Protein AF-A0A812HVQ2-F1 (afdb_monomer_lite)

Structure (mmCIF, N/CA/C/O backbone):
data_AF-A0A812HVQ2-F1
#
_entry.id   AF-A0A812HVQ2-F1
#
loop_
_atom_site.group_PDB
_atom_site.id
_atom_site.type_symbol
_atom_site.label_atom_id
_atom_site.label_alt_id
_atom_site.label_comp_id
_atom_site.label_asym_id
_atom_site.label_entity_id
_atom_site.label_seq_id
_atom_site.pdbx_PDB_ins_code
_atom_site.Cartn_x
_atom_site.Cartn_y
_atom_site.Cartn_z
_atom_site.occupancy
_atom_site.B_iso_or_equiv
_atom_site.auth_seq_id
_atom_site.auth_comp_id
_atom_site.auth_asym_id
_atom_site.auth_atom_id
_atom_site.pdbx_PDB_model_num
ATOM 1 N N . MET A 1 1 ? -40.449 22.095 3.307 1.00 38.34 1 MET A N 1
ATOM 2 C CA . MET A 1 1 ? -39.062 22.509 3.014 1.00 38.34 1 MET A CA 1
ATOM 3 C C . MET A 1 1 ? -38.170 21.322 3.312 1.00 38.34 1 MET A C 1
ATOM 5 O O . MET A 1 1 ? -38.048 20.942 4.469 1.00 38.34 1 MET A O 1
ATOM 9 N N . GLY A 1 2 ? -37.710 20.644 2.259 1.00 29.16 2 GLY A N 1
ATOM 10 C CA . GLY A 1 2 ? -36.864 19.459 2.369 1.00 29.16 2 GLY A CA 1
ATOM 11 C C . GLY A 1 2 ? -35.470 19.855 2.834 1.00 29.16 2 GLY A C 1
ATOM 12 O O . GLY A 1 2 ? -34.891 20.796 2.300 1.00 29.16 2 GLY A O 1
ATOM 13 N N . MET A 1 3 ? -34.966 19.162 3.849 1.00 30.12 3 MET A N 1
ATOM 14 C CA . MET A 1 3 ? -33.585 19.307 4.287 1.00 30.12 3 MET A CA 1
ATOM 15 C C . MET A 1 3 ? -32.702 18.563 3.288 1.00 30.12 3 MET A C 1
ATOM 17 O O . MET A 1 3 ? -32.779 17.339 3.176 1.00 30.12 3 MET A O 1
ATOM 21 N N . SER A 1 4 ? -31.922 19.325 2.526 1.00 26.50 4 SER A N 1
ATOM 22 C CA . SER A 1 4 ? -30.846 18.824 1.683 1.00 26.50 4 SER A CA 1
ATOM 23 C C . SER A 1 4 ? -29.823 18.127 2.574 1.00 26.50 4 SER A C 1
ATOM 25 O O . SER A 1 4 ? -29.139 18.752 3.381 1.00 26.50 4 SER A O 1
ATOM 27 N N . PHE A 1 5 ? -29.756 16.806 2.450 1.00 30.20 5 PHE A N 1
ATOM 28 C CA . PHE A 1 5 ? -28.576 16.056 2.836 1.00 30.20 5 PHE A CA 1
ATOM 29 C C . PHE A 1 5 ? -27.493 16.406 1.819 1.00 30.20 5 PHE A C 1
ATOM 31 O O . PHE A 1 5 ? -27.554 15.931 0.686 1.00 30.20 5 PHE A O 1
ATOM 38 N N . ASP A 1 6 ? -26.518 17.220 2.216 1.00 32.28 6 ASP A N 1
ATOM 39 C CA . ASP A 1 6 ? -25.238 17.266 1.517 1.00 32.28 6 ASP A CA 1
ATOM 40 C C . ASP A 1 6 ? -24.573 15.898 1.701 1.00 32.28 6 ASP A C 1
ATOM 42 O O . ASP A 1 6 ? -23.867 15.620 2.673 1.00 32.28 6 ASP A O 1
ATOM 46 N N . GLN A 1 7 ? -24.872 14.997 0.768 1.00 36.03 7 GLN A N 1
ATOM 47 C CA . GLN A 1 7 ? -24.022 13.865 0.450 1.00 36.03 7 GLN A CA 1
ATOM 48 C C . GLN A 1 7 ? -22.737 14.444 -0.148 1.00 36.03 7 GLN A C 1
ATOM 50 O O . GLN A 1 7 ? -22.608 14.559 -1.364 1.00 36.03 7 GLN A O 1
ATOM 55 N N . GLN A 1 8 ? -21.773 14.824 0.695 1.00 33.75 8 GLN A N 1
ATOM 56 C CA . GLN A 1 8 ? -20.387 14.832 0.239 1.00 33.75 8 GLN A CA 1
ATOM 57 C C . GLN A 1 8 ? -20.031 13.365 0.006 1.00 33.75 8 GLN A C 1
ATOM 59 O O . GLN A 1 8 ? -19.809 12.606 0.952 1.00 33.75 8 GLN A O 1
ATOM 64 N N . GLY A 1 9 ? -20.140 12.965 -1.259 1.00 29.39 9 GLY A N 1
ATOM 65 C CA . GLY A 1 9 ? -19.902 11.612 -1.711 1.00 29.39 9 GLY A CA 1
ATOM 66 C C . GLY A 1 9 ? -18.541 11.115 -1.254 1.00 29.39 9 GLY A C 1
ATOM 67 O O . GLY A 1 9 ? -17.558 11.856 -1.214 1.00 29.39 9 GLY A O 1
ATOM 68 N N . ASP A 1 10 ? -18.500 9.828 -0.935 1.00 34.12 10 ASP A N 1
ATOM 69 C CA . ASP A 1 10 ? -17.302 9.037 -1.135 1.00 34.12 10 ASP A CA 1
ATOM 70 C C . ASP A 1 10 ? -16.882 9.245 -2.603 1.00 34.12 10 ASP A C 1
ATOM 72 O O . ASP A 1 10 ? -17.424 8.605 -3.503 1.00 34.12 10 ASP A O 1
ATOM 76 N N . GLU A 1 11 ? -15.987 10.201 -2.874 1.00 40.91 11 GLU A N 1
ATOM 77 C CA . GLU A 1 11 ? -15.320 10.295 -4.170 1.00 40.91 11 GLU A CA 1
ATOM 78 C C . GLU A 1 11 ? -14.478 9.033 -4.310 1.00 40.91 11 GLU A C 1
ATOM 80 O O . GLU A 1 11 ? -13.345 8.938 -3.824 1.00 40.91 11 GLU A O 1
ATOM 85 N N . GLU A 1 12 ? -15.092 8.035 -4.932 1.00 47.56 12 GLU A N 1
ATOM 86 C CA . GLU A 1 12 ? -14.480 6.839 -5.469 1.00 47.56 12 GLU A CA 1
ATOM 87 C C . GLU A 1 12 ? -13.382 7.303 -6.433 1.00 47.56 12 GLU A C 1
ATOM 89 O O . GLU A 1 12 ? -13.624 7.515 -7.617 1.00 47.56 12 GLU A O 1
ATOM 94 N N . HIS A 1 13 ? -12.189 7.588 -5.896 1.00 59.28 13 HIS A N 1
ATOM 95 C CA . HIS A 1 13 ? -11.062 8.096 -6.671 1.00 59.28 13 HIS A CA 1
ATOM 96 C C . HIS A 1 13 ? -10.776 7.078 -7.776 1.00 59.28 13 HIS A C 1
ATOM 98 O O . HIS A 1 13 ? -10.274 5.978 -7.514 1.00 59.28 13 HIS A O 1
ATOM 104 N N . GLN A 1 14 ? -11.158 7.422 -9.003 1.00 78.69 14 GLN A N 1
ATOM 105 C CA . GLN A 1 14 ? -10.821 6.653 -10.189 1.00 78.69 14 GLN A CA 1
ATOM 106 C C . GLN A 1 14 ? -9.329 6.837 -10.467 1.00 78.69 14 GLN A C 1
ATOM 108 O O . GLN A 1 14 ? -8.763 7.902 -10.228 1.00 78.69 14 GLN A O 1
ATOM 113 N N . LEU A 1 15 ? -8.684 5.763 -10.915 1.00 90.31 15 LEU A N 1
ATOM 114 C CA . LEU A 1 15 ? -7.296 5.810 -11.354 1.00 90.31 15 LEU A CA 1
ATOM 115 C C . LEU A 1 15 ? -7.209 6.665 -12.629 1.00 90.31 15 LEU A C 1
ATOM 117 O O . LEU A 1 15 ? -7.992 6.437 -13.550 1.00 90.31 15 LEU A O 1
ATOM 121 N N . ASP A 1 16 ? -6.262 7.604 -12.684 1.00 93.38 16 ASP A N 1
ATOM 122 C CA . ASP A 1 16 ? -5.973 8.393 -13.891 1.00 93.38 16 ASP A CA 1
ATOM 123 C C . ASP A 1 16 ? -5.713 7.473 -15.105 1.00 93.38 16 ASP A C 1
ATOM 125 O O . ASP A 1 16 ? -5.040 6.446 -14.982 1.00 93.38 16 ASP A O 1
ATOM 129 N N . GLU A 1 17 ? -6.234 7.835 -16.283 1.00 92.06 17 GLU A N 1
ATOM 130 C CA . GLU A 1 17 ? -6.104 7.053 -17.523 1.00 92.06 17 GLU A CA 1
ATOM 131 C C . GLU A 1 17 ? -4.648 6.792 -17.933 1.00 92.06 17 GLU A C 1
ATOM 133 O O . GLU A 1 17 ? -4.352 5.773 -18.566 1.00 92.06 17 GLU A O 1
ATOM 138 N N . ALA A 1 18 ? -3.732 7.695 -17.572 1.00 96.00 18 ALA A N 1
ATOM 139 C CA . ALA A 1 18 ? -2.308 7.572 -17.860 1.00 96.00 18 ALA A CA 1
ATOM 140 C C . ALA A 1 18 ? -1.514 6.896 -16.729 1.00 96.00 18 ALA A C 1
ATOM 142 O O . ALA A 1 18 ? -0.321 6.626 -16.897 1.00 96.00 18 ALA A O 1
ATOM 143 N N . ALA A 1 19 ? -2.131 6.617 -15.575 1.00 97.25 19 ALA A N 1
ATOM 144 C CA . ALA A 1 19 ? -1.414 6.049 -14.442 1.00 97.25 19 ALA A CA 1
ATOM 145 C C . ALA A 1 19 ? -0.988 4.601 -14.710 1.00 97.25 19 ALA A C 1
ATOM 147 O O . ALA A 1 19 ? -1.770 3.743 -15.116 1.00 97.25 19 ALA A O 1
ATOM 148 N N . THR A 1 20 ? 0.276 4.315 -14.413 1.00 98.38 20 THR A N 1
ATOM 149 C CA . THR A 1 20 ? 0.878 2.983 -14.493 1.00 98.38 20 THR A CA 1
ATOM 150 C C . THR A 1 20 ? 1.185 2.402 -13.117 1.00 98.38 20 THR A C 1
ATOM 152 O O . THR A 1 20 ? 1.393 1.199 -13.006 1.00 98.38 20 THR A O 1
ATOM 155 N N . ALA A 1 21 ? 1.225 3.216 -12.061 1.00 98.38 21 ALA A N 1
ATOM 156 C CA . ALA A 1 21 ? 1.571 2.796 -10.710 1.00 98.38 21 ALA A CA 1
ATOM 157 C C . ALA A 1 21 ? 0.396 2.898 -9.735 1.00 98.38 21 ALA A C 1
ATOM 159 O O . ALA A 1 21 ? -0.269 3.933 -9.620 1.00 98.38 21 ALA A O 1
ATOM 160 N N . ILE A 1 22 ? 0.210 1.831 -8.963 1.00 98.31 22 ILE A N 1
ATOM 161 C CA . ILE A 1 22 ? -0.764 1.751 -7.874 1.00 98.31 22 ILE A CA 1
ATOM 162 C C . ILE A 1 22 ? -0.057 1.478 -6.546 1.00 98.31 22 ILE A C 1
ATOM 164 O O . ILE A 1 22 ? 1.012 0.862 -6.488 1.00 98.31 22 ILE A O 1
ATOM 168 N N . MET A 1 23 ? -0.689 1.924 -5.467 1.00 97.50 23 MET A N 1
ATOM 169 C CA . MET A 1 23 ? -0.277 1.683 -4.092 1.00 97.50 23 MET A CA 1
ATOM 170 C C . MET A 1 23 ? -1.353 0.860 -3.390 1.00 97.50 23 MET A C 1
ATOM 172 O O . MET A 1 23 ? -2.527 1.225 -3.369 1.00 97.50 23 MET A O 1
ATOM 176 N N . LEU A 1 24 ? -0.935 -0.241 -2.778 1.00 97.06 24 LEU A N 1
ATOM 177 C CA . LEU A 1 24 ? -1.765 -1.035 -1.887 1.00 97.06 24 LEU A CA 1
ATOM 178 C C . LEU A 1 24 ? -1.455 -0.657 -0.444 1.00 97.06 24 LEU A C 1
ATOM 180 O O . LEU A 1 24 ? -0.294 -0.604 -0.037 1.00 97.06 24 LEU A O 1
ATOM 184 N N . ARG A 1 25 ? -2.507 -0.411 0.329 1.00 94.31 25 ARG A N 1
ATOM 185 C CA . ARG A 1 25 ? -2.474 -0.099 1.757 1.00 94.31 25 ARG A CA 1
ATOM 186 C C . ARG A 1 25 ? -3.204 -1.182 2.533 1.00 94.31 25 ARG A C 1
ATOM 188 O O . ARG A 1 25 ? -4.126 -1.811 2.012 1.00 94.31 25 ARG A O 1
ATOM 195 N N . ARG A 1 26 ? -2.826 -1.340 3.805 1.00 90.12 26 ARG A N 1
ATOM 196 C CA . ARG A 1 26 ? -3.346 -2.394 4.695 1.00 90.12 26 ARG A CA 1
ATOM 197 C C . ARG A 1 26 ? -3.025 -3.789 4.159 1.00 90.12 26 ARG A C 1
ATOM 199 O O . ARG A 1 26 ? -3.844 -4.700 4.234 1.00 90.12 26 ARG A O 1
ATOM 206 N N . LEU A 1 27 ? -1.828 -3.929 3.588 1.00 94.19 27 LEU A N 1
ATOM 207 C CA . LEU A 1 27 ? -1.295 -5.230 3.209 1.00 94.19 27 LEU A CA 1
ATOM 208 C C . LEU A 1 27 ? -1.126 -6.080 4.482 1.00 94.19 27 LEU A C 1
ATOM 210 O O . LEU A 1 27 ? -0.563 -5.570 5.454 1.00 94.19 27 LEU A O 1
ATOM 214 N N . PRO A 1 28 ? -1.565 -7.350 4.510 1.00 93.25 28 PRO A N 1
ATOM 215 C CA . PRO A 1 28 ? -1.362 -8.214 5.666 1.00 93.25 28 PRO A CA 1
ATOM 216 C C . PRO A 1 28 ? 0.116 -8.279 6.041 1.00 93.25 28 PRO A C 1
ATOM 218 O O . PRO A 1 28 ? 0.954 -8.548 5.183 1.00 93.25 28 PRO A O 1
ATOM 221 N N . SER A 1 29 ? 0.450 -8.049 7.312 1.00 90.19 29 SER A N 1
ATOM 222 C CA . SER A 1 29 ? 1.827 -7.756 7.744 1.00 90.19 29 SER A CA 1
ATOM 223 C C . SER A 1 29 ? 2.850 -8.868 7.458 1.00 90.19 29 SER A C 1
ATOM 225 O O . SER A 1 29 ? 4.046 -8.602 7.343 1.00 90.19 29 SER A O 1
ATOM 227 N N . LYS A 1 30 ? 2.383 -10.109 7.275 1.00 90.06 30 LYS A N 1
ATOM 228 C CA . LYS A 1 30 ? 3.206 -11.281 6.923 1.00 90.06 30 LYS A CA 1
ATOM 229 C C . LYS A 1 30 ? 3.319 -11.553 5.419 1.00 90.06 30 LYS A C 1
ATOM 231 O O . LYS A 1 30 ? 4.033 -12.473 5.032 1.00 90.06 30 LYS A O 1
ATOM 236 N N . LEU A 1 31 ? 2.609 -10.810 4.568 1.00 93.50 31 LEU A N 1
ATOM 237 C CA . LEU A 1 31 ? 2.682 -10.996 3.121 1.00 93.50 31 LEU A CA 1
ATOM 238 C C . LEU A 1 31 ? 3.995 -10.405 2.592 1.00 93.50 31 LEU A C 1
ATOM 240 O O . LEU A 1 31 ? 4.198 -9.191 2.603 1.00 93.50 31 LEU A O 1
ATOM 244 N N . MET A 1 32 ? 4.900 -11.275 2.159 1.00 93.50 32 MET A N 1
ATOM 245 C CA . MET A 1 32 ? 6.230 -10.893 1.680 1.00 93.50 32 MET A CA 1
ATOM 246 C C . MET A 1 32 ? 6.235 -10.664 0.168 1.00 93.50 32 MET A C 1
ATOM 248 O O . MET A 1 32 ? 5.334 -11.115 -0.538 1.00 93.50 32 MET A O 1
ATOM 252 N N . ILE A 1 33 ? 7.272 -9.985 -0.334 1.00 95.69 33 ILE A N 1
ATOM 253 C CA . ILE A 1 33 ? 7.375 -9.618 -1.753 1.00 95.69 33 ILE A CA 1
ATOM 254 C C . ILE A 1 33 ? 7.272 -10.822 -2.695 1.00 95.69 33 ILE A C 1
ATOM 256 O O . ILE A 1 33 ? 6.597 -10.717 -3.709 1.00 95.69 33 ILE A O 1
ATOM 260 N N . ASP A 1 34 ? 7.862 -11.969 -2.352 1.00 95.44 34 ASP A N 1
ATOM 261 C CA . ASP A 1 34 ? 7.830 -13.150 -3.221 1.00 95.44 34 ASP A CA 1
ATOM 262 C C . ASP A 1 34 ? 6.417 -13.759 -3.291 1.00 95.44 34 ASP A C 1
ATOM 264 O O . ASP A 1 34 ? 5.903 -13.993 -4.381 1.00 95.44 34 ASP A O 1
ATOM 268 N N . SER A 1 35 ? 5.717 -13.884 -2.156 1.00 95.88 35 SER A N 1
ATOM 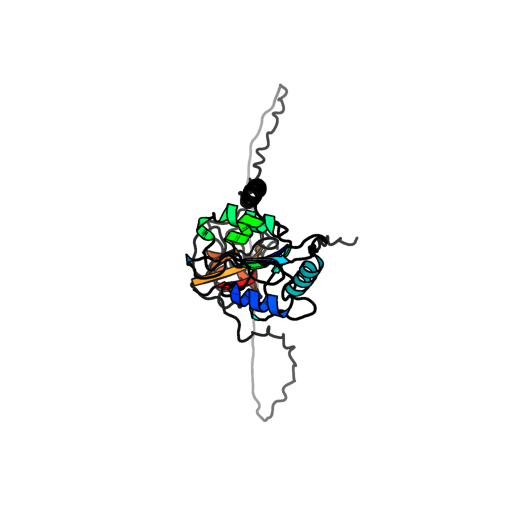269 C CA . SER A 1 35 ? 4.306 -14.308 -2.139 1.00 95.88 35 SER A CA 1
ATOM 270 C C . SER A 1 35 ? 3.385 -13.305 -2.835 1.00 95.88 35 SER A C 1
ATOM 272 O O . SER A 1 35 ? 2.396 -13.692 -3.449 1.00 95.88 35 SER A O 1
ATOM 274 N N . PHE A 1 36 ? 3.691 -12.009 -2.757 1.00 97.00 36 PHE A N 1
ATOM 275 C CA . PHE A 1 36 ? 2.942 -10.990 -3.484 1.00 97.00 36 PHE A CA 1
ATOM 276 C C . PHE A 1 36 ? 3.190 -11.072 -5.000 1.00 97.00 36 PHE A C 1
ATOM 278 O O . PHE A 1 36 ? 2.251 -10.939 -5.780 1.00 97.00 36 PHE A O 1
ATOM 285 N N . LEU A 1 37 ? 4.420 -11.376 -5.427 1.00 97.19 37 LEU A N 1
ATOM 286 C CA . LEU A 1 37 ? 4.741 -11.641 -6.831 1.00 97.19 37 LEU A CA 1
ATOM 287 C C . LEU A 1 37 ? 4.020 -12.880 -7.370 1.00 97.19 37 LEU A C 1
ATOM 289 O O . LEU A 1 37 ? 3.585 -12.855 -8.514 1.00 97.19 37 LEU A O 1
ATOM 293 N N . GLU A 1 38 ? 3.858 -13.944 -6.580 1.00 96.56 38 GLU A N 1
ATOM 294 C CA . GLU A 1 38 ? 3.042 -15.103 -6.982 1.00 96.56 38 GLU A CA 1
ATOM 295 C C . GLU A 1 38 ? 1.600 -14.693 -7.308 1.00 96.56 38 GLU A C 1
ATOM 297 O O . GLU A 1 38 ? 1.061 -15.112 -8.330 1.00 96.56 38 GLU A O 1
ATOM 302 N N . ILE A 1 39 ? 0.999 -13.835 -6.473 1.00 95.56 39 ILE A N 1
ATOM 303 C CA . ILE A 1 39 ? -0.351 -13.298 -6.702 1.00 95.56 39 ILE A CA 1
ATOM 304 C C . ILE A 1 39 ? -0.373 -12.487 -7.997 1.00 95.56 39 ILE A C 1
ATOM 306 O O . ILE A 1 39 ? -1.229 -12.709 -8.847 1.00 95.56 39 ILE A O 1
ATOM 310 N N . LEU A 1 40 ? 0.577 -11.566 -8.182 1.00 96.62 40 LEU A N 1
ATOM 311 C CA . LEU A 1 40 ? 0.634 -10.752 -9.397 1.00 96.62 40 LEU A CA 1
ATOM 312 C C . LEU A 1 40 ? 0.829 -11.608 -10.653 1.00 96.62 40 LEU A C 1
ATOM 314 O O . LEU A 1 40 ? 0.159 -11.371 -11.653 1.00 96.62 40 LEU A O 1
ATOM 318 N N . ASN A 1 41 ? 1.687 -12.627 -10.602 1.00 95.56 41 ASN A N 1
ATOM 319 C CA . ASN A 1 41 ? 1.948 -13.526 -11.727 1.00 95.56 41 ASN A CA 1
ATOM 320 C C . ASN A 1 41 ? 0.737 -14.379 -12.121 1.00 95.56 41 ASN A C 1
ATOM 322 O O . ASN A 1 41 ? 0.646 -14.791 -13.275 1.00 95.56 41 ASN A O 1
ATOM 326 N N . GLN A 1 42 ? -0.196 -14.632 -11.200 1.00 91.25 42 GLN A N 1
ATOM 327 C CA . GLN A 1 42 ? -1.429 -15.355 -11.506 1.00 91.25 42 GLN A CA 1
ATOM 328 C C . GLN A 1 42 ? -2.366 -14.553 -12.425 1.00 91.25 42 GLN A C 1
ATOM 330 O O . GLN A 1 42 ? -3.052 -15.145 -13.255 1.00 91.25 42 GLN A O 1
ATOM 335 N N . PHE A 1 43 ? -2.399 -13.223 -12.287 1.00 90.06 43 PHE A N 1
ATOM 336 C CA . PHE A 1 43 ? -3.359 -12.360 -12.993 1.00 90.06 43 PHE A CA 1
ATOM 337 C C . PHE A 1 43 ? -2.718 -11.483 -14.077 1.00 90.06 43 PHE A C 1
ATOM 339 O O . PHE A 1 43 ? -3.344 -11.209 -15.098 1.00 90.06 43 PHE A O 1
ATOM 346 N N . TRP A 1 44 ? -1.468 -11.061 -13.881 1.00 95.19 44 TRP A N 1
ATOM 347 C CA . TRP A 1 44 ? -0.745 -10.117 -14.742 1.00 95.19 44 TRP A CA 1
ATOM 348 C C . TRP A 1 44 ? 0.685 -10.580 -15.055 1.00 95.19 44 TRP A C 1
ATOM 350 O O . TRP A 1 44 ? 1.638 -9.817 -14.847 1.00 95.19 44 TRP A O 1
ATOM 360 N N . PRO A 1 45 ? 0.880 -11.812 -15.563 1.00 95.06 45 PRO A N 1
ATOM 361 C CA . PRO A 1 45 ? 2.211 -12.318 -15.874 1.00 95.06 45 PRO A CA 1
ATOM 362 C C . PRO A 1 45 ? 2.909 -11.403 -16.888 1.00 95.06 45 PRO A C 1
ATOM 364 O O . PRO A 1 45 ? 2.422 -11.180 -17.995 1.00 95.06 45 PRO A O 1
ATOM 367 N N . GLY A 1 46 ? 4.053 -10.843 -16.491 1.00 93.94 46 GLY A N 1
ATOM 368 C CA . GLY A 1 46 ? 4.879 -9.987 -17.346 1.00 93.94 46 GLY A CA 1
ATOM 369 C C . GLY A 1 46 ? 4.307 -8.602 -17.680 1.00 93.94 46 GLY A C 1
ATOM 370 O O . GLY A 1 46 ? 4.887 -7.915 -18.517 1.00 93.94 46 GLY A O 1
ATOM 371 N N . ARG A 1 47 ? 3.214 -8.167 -17.035 1.00 97.38 47 ARG A N 1
ATOM 372 C CA . ARG A 1 47 ? 2.576 -6.850 -17.273 1.00 97.38 47 ARG A CA 1
ATOM 373 C C . ARG A 1 47 ? 2.983 -5.774 -16.265 1.00 97.38 47 ARG A C 1
ATOM 375 O O . ARG A 1 47 ? 2.372 -4.713 -16.190 1.00 97.38 47 ARG A O 1
ATOM 382 N N . TYR A 1 48 ? 4.012 -6.034 -15.470 1.00 98.50 48 TYR A N 1
ATOM 383 C CA . TYR A 1 48 ? 4.575 -5.084 -14.519 1.00 98.50 48 TYR A CA 1
ATOM 384 C C . TYR A 1 48 ? 6.095 -5.078 -14.593 1.00 98.50 48 TYR A C 1
ATOM 386 O O . TYR A 1 48 ? 6.717 -6.069 -14.972 1.00 98.50 48 TYR A O 1
ATOM 394 N N . ASN A 1 49 ? 6.688 -3.937 -14.249 1.00 98.38 49 ASN A N 1
ATOM 395 C CA . ASN A 1 49 ? 8.130 -3.709 -14.351 1.00 98.38 49 ASN A CA 1
ATOM 396 C C . ASN A 1 49 ? 8.775 -3.258 -13.035 1.00 98.38 49 ASN A C 1
ATOM 398 O O . ASN A 1 49 ? 9.996 -3.296 -12.927 1.00 98.38 49 ASN A O 1
ATOM 402 N N . PHE A 1 50 ? 7.989 -2.907 -12.014 1.00 98.56 50 PHE A N 1
ATOM 403 C CA . PHE A 1 50 ? 8.489 -2.570 -10.681 1.00 98.56 50 PHE A CA 1
ATOM 404 C C . PHE A 1 50 ? 7.510 -3.052 -9.613 1.00 98.56 50 PHE A C 1
ATOM 406 O O . PHE A 1 50 ? 6.323 -2.739 -9.674 1.00 98.56 50 PHE A O 1
ATOM 413 N N . VAL A 1 51 ? 8.009 -3.784 -8.619 1.00 98.50 51 VAL A N 1
ATOM 414 C CA . VAL A 1 51 ? 7.243 -4.206 -7.440 1.00 98.50 51 VAL A CA 1
ATOM 415 C C . VAL A 1 51 ? 8.066 -3.941 -6.194 1.00 98.50 51 VAL A C 1
ATOM 417 O O . VAL A 1 51 ? 9.225 -4.347 -6.116 1.00 98.50 51 VAL A O 1
ATOM 420 N N . TYR A 1 52 ? 7.471 -3.301 -5.195 1.00 97.81 52 TYR A N 1
ATOM 421 C CA . TYR A 1 52 ? 8.139 -3.033 -3.928 1.00 97.81 52 TYR A CA 1
ATOM 422 C C . TYR A 1 52 ? 7.195 -3.233 -2.746 1.00 97.81 52 TYR A C 1
ATOM 424 O O . TYR A 1 52 ? 6.098 -2.686 -2.714 1.00 97.81 52 TYR A O 1
ATOM 432 N N . VAL A 1 53 ? 7.645 -4.001 -1.754 1.00 96.81 53 VAL A N 1
ATOM 433 C CA . VAL A 1 53 ? 6.947 -4.224 -0.483 1.00 96.81 53 VAL A CA 1
ATOM 434 C C . VAL A 1 53 ? 7.914 -3.806 0.626 1.00 96.81 53 VAL A C 1
ATOM 436 O O . VAL A 1 53 ? 8.797 -4.593 0.978 1.00 96.81 53 VAL A O 1
ATOM 439 N N . PRO A 1 54 ? 7.822 -2.565 1.143 1.00 93.56 54 PRO A N 1
ATOM 440 C CA . PRO A 1 54 ? 8.763 -2.092 2.144 1.00 93.56 54 PRO A CA 1
ATOM 441 C C . PRO A 1 54 ? 8.680 -2.938 3.418 1.00 93.56 54 PRO A C 1
ATOM 443 O O . PRO A 1 54 ? 7.595 -3.259 3.914 1.00 93.56 54 PRO A O 1
ATOM 446 N N . HIS A 1 55 ? 9.846 -3.282 3.958 1.00 89.38 55 HIS A N 1
ATOM 447 C CA . HIS A 1 55 ? 9.984 -4.228 5.057 1.00 89.38 55 HIS A CA 1
ATOM 448 C C . HIS A 1 55 ? 10.635 -3.583 6.281 1.00 89.38 55 HIS A C 1
ATOM 450 O O . HIS A 1 55 ? 11.722 -3.008 6.197 1.00 89.38 55 HIS A O 1
ATOM 456 N N . ASP A 1 56 ? 9.988 -3.727 7.434 1.00 86.50 56 ASP A N 1
ATOM 457 C CA . ASP A 1 56 ? 10.546 -3.357 8.729 1.00 86.50 56 ASP A CA 1
ATOM 458 C C . ASP A 1 56 ? 11.433 -4.507 9.227 1.00 86.50 56 ASP A C 1
ATOM 460 O O . ASP A 1 56 ? 10.953 -5.481 9.812 1.00 86.50 56 ASP A O 1
ATOM 464 N N . LYS A 1 57 ? 12.750 -4.390 8.989 1.00 82.12 57 LYS A N 1
ATOM 465 C CA . LYS A 1 57 ? 13.751 -5.390 9.406 1.00 82.12 57 LYS A CA 1
ATOM 466 C C . LYS A 1 57 ? 13.688 -5.671 10.913 1.00 82.12 57 LYS A C 1
ATOM 468 O O . LYS A 1 57 ? 13.895 -6.809 11.315 1.00 82.12 57 LYS A O 1
ATOM 473 N N . SER A 1 58 ? 13.370 -4.664 11.733 1.00 83.44 58 SER A N 1
ATOM 474 C CA . SER A 1 58 ? 13.338 -4.808 13.195 1.00 83.44 58 SER A CA 1
ATOM 475 C C . SER A 1 58 ? 12.160 -5.650 13.686 1.00 83.44 58 SER A C 1
ATOM 477 O O . SER A 1 58 ? 12.253 -6.297 14.725 1.00 83.44 58 SER A O 1
ATOM 479 N N . ARG A 1 59 ? 11.056 -5.657 12.930 1.00 83.31 59 ARG A N 1
ATOM 480 C CA . ARG A 1 59 ? 9.816 -6.365 13.279 1.00 83.31 59 ARG A CA 1
ATOM 481 C C . ARG A 1 59 ? 9.523 -7.570 12.388 1.00 83.31 59 ARG A C 1
ATOM 483 O O . ARG A 1 59 ? 8.462 -8.166 12.543 1.00 83.31 59 ARG A O 1
ATOM 490 N N . ALA A 1 60 ? 10.429 -7.899 11.464 1.00 86.25 60 ALA A N 1
ATOM 491 C CA . ALA A 1 60 ? 10.306 -9.009 10.517 1.00 86.25 60 ALA A CA 1
ATOM 492 C C . ALA A 1 60 ? 8.934 -9.064 9.811 1.00 86.25 60 ALA A C 1
ATOM 494 O O . ALA A 1 60 ? 8.304 -10.118 9.719 1.00 86.25 60 ALA A O 1
ATOM 495 N N . ARG A 1 61 ? 8.438 -7.902 9.368 1.00 88.81 61 ARG A N 1
ATOM 496 C CA . ARG A 1 61 ? 7.124 -7.749 8.727 1.00 88.81 61 ARG A CA 1
ATOM 497 C C . ARG A 1 61 ? 7.135 -6.616 7.709 1.00 88.81 61 ARG A C 1
ATOM 499 O O . ARG A 1 61 ? 7.957 -5.700 7.801 1.00 88.81 61 ARG A O 1
ATOM 506 N N . ASN A 1 62 ? 6.203 -6.634 6.759 1.00 93.06 62 ASN A N 1
ATOM 507 C CA . ASN A 1 62 ? 6.005 -5.474 5.889 1.00 93.06 62 ASN A CA 1
ATOM 508 C C . ASN A 1 62 ? 5.360 -4.303 6.659 1.00 93.06 62 ASN A C 1
ATOM 510 O O . ASN A 1 62 ? 4.779 -4.478 7.732 1.00 93.06 62 ASN A O 1
ATOM 514 N N . VAL A 1 63 ? 5.459 -3.094 6.105 1.00 91.44 63 VAL A N 1
ATOM 515 C CA . VAL A 1 63 ? 4.884 -1.868 6.697 1.00 91.44 63 VAL A CA 1
ATOM 516 C C . VAL A 1 63 ? 3.426 -1.614 6.283 1.00 91.44 63 VAL A C 1
ATOM 518 O O . VAL A 1 63 ? 2.978 -0.471 6.256 1.00 91.44 63 VAL A O 1
ATOM 521 N N . ALA A 1 64 ? 2.689 -2.672 5.941 1.00 92.69 64 ALA A N 1
ATOM 522 C CA . ALA A 1 64 ? 1.325 -2.653 5.416 1.00 92.69 64 ALA A CA 1
ATOM 523 C C . ALA A 1 64 ? 1.162 -1.920 4.070 1.00 92.69 64 ALA A C 1
ATOM 525 O O . ALA A 1 64 ? 0.072 -1.428 3.762 1.00 92.69 64 ALA A O 1
ATOM 526 N N . LEU A 1 65 ? 2.230 -1.870 3.265 1.00 95.31 65 LEU A N 1
ATOM 527 C CA . LEU A 1 65 ? 2.271 -1.209 1.960 1.00 95.31 65 LEU A CA 1
ATOM 528 C C . LEU A 1 65 ? 2.830 -2.126 0.868 1.00 95.31 65 LEU A C 1
ATOM 530 O O . LEU A 1 65 ? 3.766 -2.886 1.116 1.00 95.31 65 LEU A O 1
ATOM 534 N N . ALA A 1 66 ? 2.321 -1.977 -0.352 1.00 98.00 66 ALA A N 1
ATOM 535 C CA . ALA A 1 66 ? 2.975 -2.447 -1.570 1.00 98.00 66 ALA A CA 1
ATOM 536 C C . ALA A 1 66 ? 2.814 -1.422 -2.698 1.00 98.00 66 ALA A C 1
ATOM 538 O O . ALA A 1 66 ? 1.820 -0.702 -2.756 1.00 98.00 66 ALA A O 1
ATOM 539 N N . PHE A 1 67 ? 3.780 -1.384 -3.606 1.00 98.31 67 PHE A N 1
ATOM 540 C CA . PHE A 1 67 ? 3.777 -0.551 -4.802 1.00 98.31 67 PHE A CA 1
ATOM 541 C C . PHE A 1 67 ? 3.989 -1.440 -6.018 1.00 98.31 67 PHE A C 1
ATOM 543 O O . PHE A 1 67 ? 4.864 -2.312 -5.998 1.00 98.31 67 PHE A O 1
ATOM 550 N N . VAL A 1 68 ? 3.202 -1.214 -7.067 1.00 98.69 68 VAL A N 1
ATOM 551 C CA . VAL A 1 68 ? 3.316 -1.936 -8.338 1.00 98.69 68 VAL A CA 1
ATOM 552 C C . VAL A 1 68 ? 3.242 -0.926 -9.471 1.00 98.69 68 VAL A C 1
ATOM 554 O O . VAL A 1 68 ? 2.257 -0.197 -9.557 1.00 98.69 68 VAL A O 1
ATOM 557 N N . ASN A 1 69 ? 4.259 -0.894 -10.333 1.00 98.75 69 ASN A N 1
ATOM 558 C CA . ASN A 1 69 ? 4.205 -0.194 -11.613 1.00 98.75 69 ASN A CA 1
ATOM 559 C C . ASN A 1 69 ? 4.011 -1.208 -12.745 1.00 98.75 69 ASN A C 1
ATOM 561 O O . ASN A 1 69 ? 4.838 -2.104 -12.950 1.00 98.75 69 ASN A O 1
ATOM 565 N N . PHE A 1 70 ? 2.918 -1.040 -13.476 1.00 98.62 70 PHE A N 1
ATOM 566 C CA . PHE A 1 70 ? 2.557 -1.802 -14.659 1.00 98.62 70 PHE A CA 1
ATOM 567 C C . PHE A 1 70 ? 3.272 -1.267 -15.906 1.00 98.62 70 PHE A C 1
ATOM 569 O O . PHE A 1 70 ? 3.761 -0.135 -15.936 1.00 98.62 70 PHE A O 1
ATOM 576 N N . THR A 1 71 ? 3.374 -2.103 -16.937 1.00 97.75 71 THR A N 1
ATOM 577 C CA . THR A 1 71 ? 3.988 -1.735 -18.224 1.00 97.75 71 THR A CA 1
ATOM 578 C C . THR A 1 71 ? 3.128 -0.774 -19.039 1.00 97.75 71 THR A C 1
ATOM 580 O O . THR A 1 71 ? 3.654 -0.050 -19.877 1.00 97.75 71 THR A O 1
ATOM 583 N N . ASP A 1 72 ? 1.822 -0.773 -18.783 1.00 97.25 72 ASP A N 1
ATOM 584 C CA . ASP A 1 72 ? 0.807 0.010 -19.477 1.00 97.25 72 ASP A CA 1
ATOM 585 C C . ASP A 1 72 ? -0.334 0.375 -18.513 1.00 97.25 72 ASP A C 1
ATOM 587 O O . ASP A 1 72 ? -0.564 -0.316 -17.512 1.00 97.25 72 ASP A O 1
ATOM 591 N N . SER A 1 73 ? -1.037 1.472 -18.800 1.00 97.44 73 SER A N 1
ATOM 592 C CA . SER A 1 73 ? -2.102 1.978 -17.927 1.00 97.44 73 SER A CA 1
ATOM 593 C C . SER A 1 73 ? -3.354 1.100 -17.936 1.00 97.44 73 SER A C 1
ATOM 595 O O . SER A 1 73 ? -4.052 1.008 -16.927 1.00 97.44 73 SER A O 1
ATOM 597 N N . GLU A 1 74 ? -3.612 0.365 -19.022 1.00 95.94 74 GLU A N 1
ATOM 598 C CA . GLU A 1 74 ? -4.726 -0.585 -19.087 1.00 95.94 74 GLU A CA 1
ATOM 599 C C . GLU A 1 74 ? -4.569 -1.698 -18.041 1.00 95.94 74 GLU A C 1
ATOM 601 O O . GLU A 1 74 ? -5.504 -1.994 -17.290 1.00 95.94 74 GLU A O 1
ATOM 606 N N . SER A 1 75 ? -3.367 -2.267 -17.926 1.00 96.81 75 SER A N 1
ATOM 607 C CA . SER A 1 75 ? -3.035 -3.253 -16.894 1.00 96.81 75 SER A CA 1
ATOM 608 C C . SER A 1 75 ? -3.149 -2.677 -15.491 1.00 96.81 75 SER A C 1
ATOM 610 O O . SER A 1 75 ? -3.714 -3.334 -14.614 1.00 96.81 75 SER A O 1
ATOM 612 N N . ALA A 1 76 ? -2.666 -1.447 -15.282 1.00 97.88 76 ALA A N 1
ATOM 613 C CA . ALA A 1 76 ? -2.794 -0.764 -13.997 1.00 97.88 76 ALA A CA 1
ATOM 614 C C . ALA A 1 76 ? -4.263 -0.587 -13.598 1.00 97.88 76 ALA A C 1
ATOM 616 O O . ALA A 1 76 ? -4.630 -0.887 -12.463 1.00 97.88 76 ALA A O 1
ATOM 617 N N . ARG A 1 77 ? -5.122 -0.184 -14.542 1.00 95.50 77 ARG A N 1
ATOM 618 C CA . ARG A 1 77 ? -6.564 -0.023 -14.328 1.00 95.50 77 ARG A CA 1
ATOM 619 C C . ARG A 1 77 ? -7.250 -1.351 -14.016 1.00 95.50 77 ARG A C 1
ATOM 621 O O . ARG A 1 77 ? -8.044 -1.417 -13.080 1.00 95.50 77 ARG A O 1
ATOM 628 N N . MET A 1 78 ? -6.930 -2.419 -14.750 1.00 93.06 78 MET A N 1
ATOM 629 C CA . MET A 1 78 ? -7.461 -3.758 -14.457 1.00 93.06 78 MET A CA 1
ATOM 630 C C . MET A 1 78 ? -7.056 -4.233 -13.056 1.00 93.06 78 MET A C 1
ATOM 632 O O . MET A 1 78 ? -7.892 -4.747 -12.311 1.00 93.06 78 MET A O 1
ATOM 636 N N . ALA A 1 79 ? -5.795 -4.020 -12.673 1.00 95.12 79 ALA A N 1
ATOM 637 C CA . ALA A 1 79 ? -5.313 -4.342 -11.336 1.00 95.12 79 ALA A CA 1
ATOM 638 C C . ALA A 1 79 ? -5.971 -3.496 -10.250 1.00 95.12 79 ALA A C 1
ATOM 640 O O . ALA A 1 79 ? -6.367 -4.033 -9.217 1.00 95.12 79 ALA A O 1
ATOM 641 N N . TYR A 1 80 ? -6.151 -2.200 -10.494 1.00 95.00 80 TYR A N 1
ATOM 642 C CA . TYR A 1 80 ? -6.858 -1.303 -9.590 1.00 95.00 80 TYR A CA 1
ATOM 643 C C . TYR A 1 80 ? -8.267 -1.817 -9.282 1.00 95.00 80 TYR A C 1
ATOM 645 O O . TYR A 1 80 ? -8.596 -2.03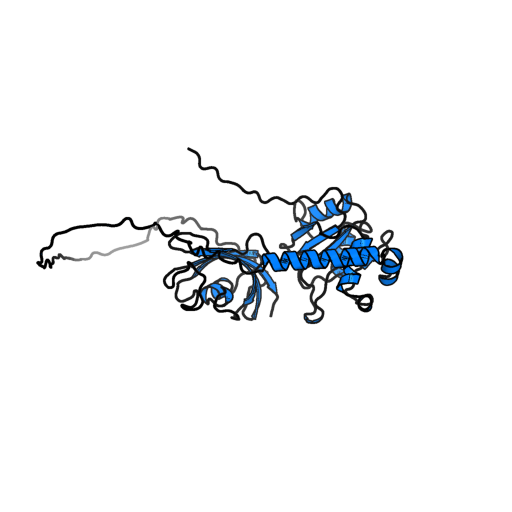7 -8.120 1.00 95.00 80 TYR A O 1
ATOM 653 N N . VAL A 1 81 ? -9.058 -2.121 -10.316 1.00 91.19 81 VAL A N 1
ATOM 654 C CA . VAL A 1 81 ? -10.422 -2.652 -10.158 1.00 91.19 81 VAL A CA 1
ATOM 655 C C . VAL A 1 81 ? -10.431 -3.992 -9.413 1.00 91.19 81 VAL A C 1
ATOM 657 O O . VAL A 1 81 ? -11.277 -4.213 -8.546 1.00 91.19 81 VAL A O 1
ATOM 660 N N . TYR A 1 82 ? -9.472 -4.881 -9.692 1.00 91.31 82 TYR A N 1
ATOM 661 C CA . TYR A 1 82 ? -9.340 -6.138 -8.949 1.00 91.31 82 TYR A CA 1
ATOM 662 C C . TYR A 1 82 ? -9.070 -5.895 -7.457 1.00 91.31 82 TYR A C 1
ATOM 664 O O . TYR A 1 82 ? -9.757 -6.459 -6.603 1.00 91.31 82 TYR A O 1
ATOM 672 N N . PHE A 1 83 ? -8.112 -5.024 -7.126 1.00 92.88 83 PHE A N 1
ATOM 673 C CA . PHE A 1 83 ? -7.728 -4.746 -5.739 1.00 92.88 83 PHE A CA 1
ATOM 674 C C . PHE A 1 83 ? -8.740 -3.885 -4.966 1.00 92.88 83 PHE A C 1
ATOM 676 O O . PHE A 1 83 ? -8.659 -3.807 -3.738 1.00 92.88 83 PHE A O 1
ATOM 683 N N . GLN A 1 84 ? -9.717 -3.274 -5.643 1.00 89.62 84 GLN A N 1
ATOM 684 C CA . GLN A 1 84 ? -10.888 -2.683 -4.988 1.00 89.62 84 GLN A CA 1
ATOM 685 C C . GLN A 1 84 ? -11.818 -3.751 -4.385 1.00 89.62 84 GLN A C 1
ATOM 687 O O . GLN A 1 84 ? -12.623 -3.430 -3.511 1.00 89.62 84 GLN A O 1
ATOM 692 N N . GLY A 1 85 ? -11.683 -5.020 -4.792 1.00 78.94 85 GLY A N 1
ATOM 693 C CA . GLY A 1 85 ? -12.488 -6.124 -4.270 1.00 78.94 85 GLY A CA 1
ATOM 694 C C . GLY A 1 85 ? -13.924 -6.128 -4.790 1.00 78.94 85 GLY A C 1
ATOM 695 O O . GLY A 1 85 ? -14.827 -6.500 -4.045 1.00 78.94 85 GLY A O 1
ATOM 696 N N . GLY A 1 86 ? -14.127 -5.670 -6.032 1.00 70.69 86 GLY A N 1
ATOM 697 C CA . GLY A 1 86 ? -15.431 -5.604 -6.694 1.00 70.69 86 GLY A CA 1
ATOM 698 C C . GLY A 1 86 ? -15.990 -6.976 -7.099 1.00 70.69 86 GLY A C 1
ATOM 699 O O . GLY A 1 86 ? -16.192 -7.860 -6.273 1.00 70.69 86 GLY A O 1
ATOM 700 N N . ALA A 1 87 ? -16.275 -7.158 -8.392 1.00 59.38 87 ALA A N 1
ATOM 701 C CA . ALA A 1 87 ? -17.032 -8.305 -8.913 1.00 59.38 87 ALA A CA 1
ATOM 702 C C . ALA A 1 87 ? -16.383 -9.687 -8.684 1.00 59.38 87 ALA A C 1
ATOM 704 O O . ALA A 1 87 ? -17.078 -10.702 -8.719 1.00 59.38 87 ALA A O 1
ATOM 705 N N . CYS A 1 88 ? -15.071 -9.734 -8.441 1.00 71.19 88 CYS A N 1
ATOM 706 C CA . CYS A 1 88 ? -14.323 -10.969 -8.234 1.00 71.19 88 CYS A CA 1
ATOM 707 C C . CYS A 1 88 ? -13.670 -10.977 -6.845 1.00 71.19 88 CYS A C 1
ATOM 709 O O . CYS A 1 88 ? -13.020 -9.994 -6.477 1.00 71.19 88 CYS A O 1
ATOM 711 N N . PRO A 1 89 ? -13.777 -12.083 -6.084 1.00 79.81 89 PRO A N 1
ATOM 712 C CA . PRO A 1 89 ? -13.032 -12.240 -4.844 1.00 79.81 89 PRO A CA 1
ATOM 713 C C . PRO A 1 89 ? -11.524 -12.145 -5.092 1.00 79.81 89 PRO A C 1
ATOM 715 O O . PRO A 1 89 ? -10.982 -12.832 -5.958 1.00 79.81 89 PRO A O 1
ATOM 718 N N . MET A 1 90 ? -10.848 -11.316 -4.299 1.00 89.00 90 MET A N 1
ATOM 719 C CA . MET A 1 90 ? -9.389 -11.244 -4.289 1.00 89.00 90 MET A CA 1
ATOM 720 C C . MET A 1 90 ? -8.766 -12.518 -3.701 1.00 89.00 90 MET A C 1
ATOM 722 O O . MET A 1 90 ? -9.387 -13.207 -2.885 1.00 89.00 90 MET A O 1
ATOM 726 N N . ASP A 1 91 ? -7.501 -12.780 -4.049 1.00 90.94 91 ASP A N 1
ATOM 727 C CA . ASP A 1 91 ? -6.670 -13.783 -3.375 1.00 90.94 91 ASP A CA 1
ATOM 728 C C . ASP A 1 91 ? -6.749 -13.584 -1.854 1.00 90.94 91 ASP A C 1
ATOM 730 O O . ASP A 1 91 ? -6.489 -12.504 -1.317 1.00 90.94 91 ASP A O 1
ATOM 734 N N . THR A 1 92 ? -7.115 -14.654 -1.149 1.00 89.56 92 THR A N 1
ATOM 735 C CA . THR A 1 92 ? -7.343 -14.642 0.302 1.00 89.56 92 THR A CA 1
ATOM 736 C C . THR A 1 92 ? -6.147 -14.133 1.114 1.00 89.56 92 THR A C 1
ATOM 738 O O . THR A 1 92 ? -6.343 -13.570 2.194 1.00 89.56 92 THR A O 1
ATOM 741 N N . ARG A 1 93 ? -4.920 -14.268 0.591 1.00 93.31 93 ARG A N 1
ATOM 742 C CA . ARG A 1 93 ? -3.676 -13.795 1.217 1.00 93.31 93 ARG A CA 1
ATOM 743 C C . ARG A 1 93 ? -3.565 -12.271 1.269 1.00 93.31 93 ARG A C 1
ATOM 745 O O . ARG A 1 93 ? -2.783 -11.770 2.070 1.00 93.31 93 ARG A O 1
ATOM 752 N N . LEU A 1 94 ? -4.329 -11.537 0.455 1.00 91.62 94 LEU A N 1
ATOM 753 C CA . LEU A 1 94 ? -4.351 -10.067 0.440 1.00 91.62 94 LEU A CA 1
ATOM 754 C C . LEU A 1 94 ? -5.188 -9.471 1.576 1.00 91.62 94 LEU A C 1
ATOM 756 O O . LEU A 1 94 ? -5.029 -8.301 1.910 1.00 91.62 94 LEU A O 1
ATOM 760 N N . GLY A 1 95 ? -6.058 -10.274 2.191 1.00 86.19 95 GLY A N 1
ATOM 761 C CA . GLY A 1 95 ? -6.945 -9.830 3.258 1.00 86.19 95 GLY A CA 1
ATOM 762 C C . GLY A 1 95 ? -8.095 -8.936 2.775 1.00 86.19 95 GLY A C 1
ATOM 763 O O . GLY A 1 95 ? -8.006 -8.177 1.816 1.00 86.19 95 GLY A O 1
ATOM 764 N N . ARG A 1 96 ? -9.219 -8.991 3.493 1.00 83.12 96 ARG A N 1
ATOM 765 C CA . ARG A 1 96 ? -1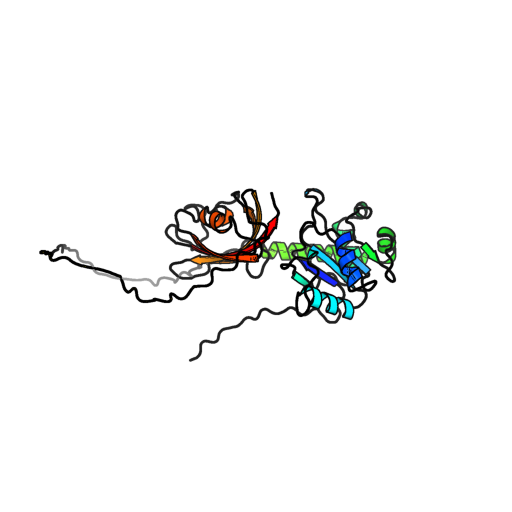0.458 -8.265 3.141 1.00 83.12 96 ARG A CA 1
ATOM 766 C C . ARG A 1 96 ? -10.410 -6.747 3.369 1.00 83.12 96 ARG A C 1
ATOM 768 O O . ARG A 1 96 ? -11.341 -6.039 2.998 1.00 83.12 96 ARG A O 1
ATOM 775 N N . HIS A 1 97 ? -9.388 -6.256 4.068 1.00 84.62 97 HIS A N 1
ATOM 776 C CA . HIS A 1 97 ? -9.245 -4.840 4.419 1.00 84.62 97 HIS A CA 1
ATOM 777 C C . HIS A 1 97 ? -8.247 -4.102 3.534 1.00 84.62 97 HIS A C 1
ATOM 779 O O . HIS A 1 97 ? -8.034 -2.912 3.771 1.00 84.62 97 HIS A O 1
ATOM 785 N N . LEU A 1 98 ? -7.686 -4.776 2.524 1.00 90.88 98 LEU A N 1
ATOM 786 C CA . LEU A 1 98 ? -6.833 -4.152 1.525 1.00 90.88 98 LEU A CA 1
ATOM 787 C C . LEU A 1 98 ? -7.523 -2.912 0.940 1.00 90.88 98 LEU A C 1
ATOM 789 O O . LEU A 1 98 ? -8.750 -2.858 0.772 1.00 90.88 98 LEU A O 1
ATOM 793 N N . ARG A 1 99 ? -6.723 -1.889 0.669 1.00 92.25 99 ARG A N 1
ATOM 794 C CA . ARG A 1 99 ? -7.141 -0.694 -0.058 1.00 92.25 99 ARG A CA 1
ATOM 795 C C . ARG A 1 99 ? -6.153 -0.445 -1.177 1.00 92.25 99 ARG A C 1
ATOM 797 O O . ARG A 1 99 ? -4.952 -0.561 -0.959 1.00 92.25 99 ARG A O 1
ATOM 804 N N . VAL A 1 100 ? -6.656 -0.072 -2.339 1.00 95.06 100 VAL A N 1
ATOM 805 C CA . VAL A 1 100 ? -5.843 0.371 -3.467 1.00 95.06 100 VAL A CA 1
ATOM 806 C C . VAL A 1 100 ? -6.075 1.858 -3.698 1.00 95.06 100 VAL A C 1
ATOM 808 O O . VAL A 1 100 ? -7.184 2.352 -3.508 1.00 95.06 100 VAL A O 1
ATOM 811 N N . CYS A 1 101 ? -5.016 2.571 -4.056 1.00 94.69 101 CYS A N 1
ATOM 812 C CA . CYS A 1 101 ? -5.062 3.953 -4.513 1.00 94.69 101 CYS A CA 1
ATOM 813 C C . CYS A 1 101 ? -4.042 4.158 -5.641 1.00 94.69 101 CYS A C 1
ATOM 815 O O . CYS A 1 101 ? -3.121 3.353 -5.816 1.00 94.69 101 CYS A O 1
ATOM 817 N N . GLN A 1 102 ? -4.193 5.239 -6.405 1.00 96.06 102 GLN A N 1
ATOM 818 C CA . GLN A 1 102 ? -3.138 5.701 -7.305 1.00 96.06 102 GLN A CA 1
ATOM 819 C C . GLN A 1 102 ? -1.860 5.966 -6.494 1.00 96.06 102 GLN A C 1
ATOM 821 O O . GLN A 1 102 ? -1.928 6.482 -5.375 1.00 96.06 102 GLN A O 1
ATOM 826 N N . ALA A 1 103 ? -0.700 5.570 -7.018 1.00 95.25 103 ALA A N 1
ATOM 827 C CA . ALA A 1 103 ? 0.573 5.942 -6.409 1.00 95.25 103 ALA A CA 1
ATOM 828 C C . ALA A 1 103 ? 0.946 7.381 -6.798 1.00 95.25 103 ALA A C 1
ATOM 830 O O . ALA A 1 103 ? 0.753 7.781 -7.943 1.00 95.25 103 ALA A O 1
ATOM 831 N N . ASP A 1 104 ? 1.548 8.145 -5.888 1.00 91.75 104 ASP A N 1
ATOM 832 C CA . ASP A 1 104 ? 2.017 9.502 -6.218 1.00 91.75 104 ASP A CA 1
ATOM 833 C C . ASP A 1 104 ? 3.165 9.472 -7.246 1.00 91.75 104 ASP A C 1
ATOM 835 O O . ASP A 1 104 ? 3.324 10.375 -8.063 1.00 91.75 104 ASP A O 1
ATOM 839 N N . VAL A 1 105 ? 3.961 8.397 -7.230 1.00 93.81 105 VAL A N 1
ATOM 840 C CA . VAL A 1 105 ? 5.103 8.194 -8.125 1.00 93.81 105 VAL A CA 1
ATOM 841 C C . VAL A 1 105 ? 4.719 7.250 -9.262 1.00 93.81 105 VAL A C 1
ATOM 843 O O . VAL A 1 105 ? 4.497 6.057 -9.049 1.00 93.81 105 VAL A O 1
ATOM 846 N N . GLN A 1 106 ? 4.686 7.784 -10.480 1.00 96.25 106 GLN A N 1
ATOM 847 C CA . GLN A 1 106 ? 4.308 7.065 -11.698 1.00 96.25 106 GLN A CA 1
ATOM 848 C C . GLN A 1 106 ? 5.536 6.690 -12.545 1.00 96.25 106 GLN A C 1
ATOM 850 O O . GLN A 1 106 ? 6.495 7.456 -12.648 1.00 96.25 106 GLN A O 1
ATOM 855 N N . GLY A 1 107 ? 5.502 5.506 -13.166 1.00 96.75 107 GLY A N 1
ATOM 856 C CA . GLY A 1 107 ? 6.535 5.011 -14.082 1.00 96.75 107 GLY A CA 1
ATOM 857 C C . GLY A 1 107 ? 7.758 4.370 -13.408 1.00 96.75 107 GLY A C 1
ATOM 858 O O . GLY A 1 107 ? 8.099 4.653 -12.259 1.00 96.75 107 GLY A O 1
ATOM 859 N N . LEU A 1 108 ? 8.456 3.498 -14.146 1.00 97.25 108 LEU A N 1
ATOM 860 C CA . LEU A 1 108 ? 9.611 2.732 -13.652 1.00 97.25 108 LEU A CA 1
ATOM 861 C C . LEU A 1 108 ? 10.767 3.629 -13.182 1.00 97.25 108 LEU A C 1
ATOM 863 O O . LEU A 1 108 ? 11.256 3.478 -12.063 1.00 97.25 108 LEU A O 1
ATOM 867 N N . ASN A 1 109 ? 11.195 4.566 -14.031 1.00 97.12 109 ASN A N 1
ATOM 868 C CA . ASN A 1 109 ? 12.391 5.379 -13.795 1.00 97.12 109 ASN A CA 1
ATOM 869 C C . ASN A 1 109 ? 12.268 6.204 -12.506 1.00 97.12 109 ASN A C 1
ATOM 871 O O . ASN A 1 109 ? 13.201 6.258 -11.705 1.00 97.12 109 ASN A O 1
ATOM 875 N N . LEU A 1 110 ? 11.101 6.816 -12.286 1.00 95.94 110 LEU A N 1
ATOM 876 C CA . LEU A 1 110 ? 10.864 7.647 -11.111 1.00 95.94 110 LEU A CA 1
ATOM 877 C C . LEU A 1 110 ? 10.677 6.799 -9.847 1.00 95.94 110 LEU A C 1
ATOM 879 O O . LEU A 1 110 ? 11.191 7.175 -8.799 1.00 95.94 110 LEU A O 1
ATOM 883 N N . ASN A 1 111 ? 10.040 5.625 -9.940 1.00 96.69 111 ASN A N 1
ATOM 884 C CA . ASN A 1 111 ? 9.954 4.680 -8.819 1.00 96.69 111 ASN A CA 1
ATOM 885 C C . ASN A 1 111 ? 11.340 4.179 -8.372 1.00 96.69 111 ASN A C 1
ATOM 887 O O . ASN A 1 111 ? 11.626 4.135 -7.173 1.00 96.69 111 ASN A O 1
ATOM 891 N N . LEU A 1 112 ? 12.233 3.871 -9.319 1.00 96.06 112 LEU A N 1
ATOM 892 C CA . LEU A 1 112 ? 13.627 3.526 -9.018 1.00 96.06 112 LEU A CA 1
ATOM 893 C C . LEU A 1 112 ? 14.382 4.693 -8.379 1.00 96.06 112 LEU A C 1
ATOM 895 O O . LEU A 1 112 ? 15.046 4.509 -7.359 1.00 96.06 112 LEU A O 1
ATOM 899 N N . ALA A 1 113 ? 14.251 5.897 -8.943 1.00 95.25 113 ALA A N 1
ATOM 900 C CA . ALA A 1 113 ? 14.865 7.099 -8.388 1.00 95.25 113 ALA A CA 1
ATOM 901 C C . ALA A 1 113 ? 14.378 7.382 -6.958 1.00 95.25 113 ALA A C 1
ATOM 903 O O . ALA A 1 113 ? 15.179 7.729 -6.092 1.00 95.25 113 ALA A O 1
ATOM 904 N N . TYR A 1 114 ? 13.088 7.164 -6.690 1.00 94.56 114 TYR A N 1
ATOM 905 C CA . TYR A 1 114 ? 12.493 7.298 -5.363 1.00 94.56 114 TYR A CA 1
ATOM 906 C C . TYR A 1 114 ? 13.033 6.264 -4.378 1.00 94.56 114 TYR A C 1
ATOM 908 O O . TYR A 1 114 ? 13.345 6.596 -3.237 1.00 94.56 114 TYR A O 1
ATOM 916 N N . PHE A 1 115 ? 13.215 5.015 -4.801 1.00 93.00 115 PHE A N 1
ATOM 917 C CA . PHE A 1 115 ? 13.864 4.023 -3.948 1.00 93.00 115 PHE A CA 1
ATOM 918 C C . PHE A 1 115 ? 15.308 4.430 -3.606 1.00 93.00 115 PHE A C 1
ATOM 920 O O . PHE A 1 115 ? 15.678 4.440 -2.433 1.00 93.00 115 PHE A O 1
ATOM 927 N N . ILE A 1 116 ? 16.094 4.845 -4.605 1.00 91.81 116 ILE A N 1
ATOM 928 C CA . ILE A 1 116 ? 17.491 5.280 -4.426 1.00 91.81 116 ILE A CA 1
ATOM 929 C C . ILE A 1 116 ? 17.592 6.478 -3.487 1.00 91.81 116 ILE A C 1
ATOM 931 O O . ILE A 1 116 ? 18.399 6.458 -2.561 1.00 91.81 116 ILE A O 1
ATOM 935 N N . ALA A 1 117 ? 16.776 7.509 -3.708 1.00 90.62 117 ALA A N 1
ATOM 936 C CA . ALA A 1 117 ? 16.792 8.717 -2.891 1.00 90.62 117 ALA A CA 1
ATOM 937 C C . ALA A 1 117 ? 16.416 8.431 -1.426 1.00 90.62 117 ALA A C 1
ATOM 939 O O . ALA A 1 117 ? 16.952 9.070 -0.524 1.00 90.62 117 ALA A O 1
ATOM 940 N N . ARG A 1 118 ? 15.536 7.448 -1.176 1.00 88.44 118 ARG A N 1
ATOM 941 C CA . ARG A 1 118 ? 15.066 7.105 0.175 1.00 88.44 118 ARG A CA 1
ATOM 942 C C . ARG A 1 118 ? 16.001 6.159 0.927 1.00 88.44 118 ARG A C 1
ATOM 944 O O . ARG A 1 118 ? 16.194 6.333 2.126 1.00 88.44 118 ARG A O 1
ATOM 951 N N . SER A 1 119 ? 16.507 5.131 0.251 1.00 84.25 119 SER A N 1
ATOM 952 C CA . SER A 1 119 ? 17.250 4.023 0.872 1.00 84.25 119 SER A CA 1
ATOM 953 C C . SER A 1 119 ? 18.764 4.106 0.658 1.00 84.25 119 SER A C 1
ATOM 955 O O . SER A 1 119 ? 19.527 3.474 1.385 1.00 84.25 119 SER A O 1
ATOM 957 N N . GLY A 1 120 ? 19.216 4.895 -0.316 1.00 81.44 120 GLY A N 1
ATOM 958 C CA . GLY A 1 120 ? 20.614 4.952 -0.728 1.00 81.44 120 GLY A CA 1
ATOM 959 C C . GLY A 1 120 ? 21.060 3.722 -1.529 1.00 81.44 120 GLY A C 1
ATOM 960 O O . GLY A 1 120 ? 20.415 2.673 -1.549 1.00 81.44 120 GLY A O 1
ATOM 961 N N . PHE A 1 121 ? 22.209 3.839 -2.199 1.00 76.81 121 PHE A N 1
ATOM 962 C CA . PHE A 1 121 ? 22.762 2.768 -3.041 1.00 76.81 121 PHE A CA 1
ATOM 963 C C . PHE A 1 121 ? 23.198 1.522 -2.255 1.00 76.81 121 PHE A C 1
ATOM 965 O O . PHE A 1 121 ? 23.246 0.430 -2.815 1.00 76.81 121 PHE A O 1
ATOM 972 N N . SER A 1 122 ? 23.488 1.656 -0.959 1.00 73.31 122 SER A N 1
ATOM 973 C CA . SER A 1 122 ? 23.889 0.538 -0.097 1.00 73.31 122 SER A CA 1
ATOM 974 C C . SER A 1 122 ? 22.778 -0.494 0.122 1.00 73.31 122 SER A C 1
ATOM 976 O O . SER A 1 122 ? 23.072 -1.646 0.426 1.00 73.31 122 SER A O 1
ATOM 978 N N . ASP A 1 123 ? 21.510 -0.112 -0.055 1.00 79.25 123 ASP A N 1
ATOM 979 C CA . ASP A 1 123 ? 20.354 -0.993 0.161 1.00 79.25 123 ASP A CA 1
ATOM 980 C C . ASP A 1 123 ? 19.943 -1.787 -1.099 1.00 79.25 123 ASP A C 1
ATOM 982 O O . ASP A 1 123 ? 18.977 -2.549 -1.062 1.00 79.25 123 ASP A O 1
ATOM 986 N N . MET A 1 124 ? 20.687 -1.673 -2.207 1.00 80.44 124 MET A N 1
ATOM 987 C CA . MET A 1 124 ? 20.385 -2.357 -3.477 1.00 80.44 124 MET A CA 1
ATOM 988 C C . MET A 1 124 ? 20.453 -3.887 -3.393 1.00 80.44 124 MET A C 1
ATOM 990 O O . MET A 1 124 ? 19.706 -4.578 -4.080 1.00 80.44 124 MET A O 1
ATOM 994 N N . GLY A 1 125 ? 21.326 -4.424 -2.536 1.00 80.69 125 GLY A N 1
ATOM 995 C CA . GLY A 1 125 ? 21.466 -5.868 -2.312 1.00 80.69 125 GLY A CA 1
ATOM 996 C C . GLY A 1 125 ? 20.492 -6.443 -1.278 1.00 80.69 125 GLY A C 1
ATOM 997 O O . GLY A 1 125 ? 20.570 -7.624 -0.947 1.00 80.69 125 GLY A O 1
ATOM 998 N N . ASN A 1 126 ? 19.598 -5.624 -0.717 1.00 84.44 126 ASN A N 1
ATOM 999 C CA . ASN A 1 126 ? 18.668 -6.058 0.320 1.00 84.44 126 ASN A CA 1
ATOM 1000 C C . ASN A 1 126 ? 17.663 -7.084 -0.253 1.00 84.44 126 ASN A C 1
ATOM 1002 O O . ASN A 1 126 ? 17.025 -6.807 -1.271 1.00 84.44 126 ASN A O 1
ATOM 1006 N N . PRO A 1 127 ? 17.428 -8.237 0.408 1.00 86.31 127 PRO A N 1
ATOM 1007 C CA . PRO A 1 127 ? 16.408 -9.200 -0.014 1.00 86.31 127 PRO A CA 1
ATOM 1008 C C . PRO A 1 127 ? 15.013 -8.588 -0.195 1.00 86.31 127 PRO A C 1
ATOM 1010 O O . PRO A 1 127 ? 14.253 -9.051 -1.041 1.00 86.31 127 PRO A O 1
ATOM 1013 N N . HIS A 1 128 ? 14.691 -7.521 0.538 1.00 88.06 128 HIS A N 1
ATOM 1014 C CA . HIS A 1 128 ? 13.422 -6.792 0.450 1.00 88.06 128 HIS A CA 1
ATOM 1015 C C . HIS A 1 128 ? 13.483 -5.539 -0.437 1.00 88.06 128 HIS A C 1
ATOM 1017 O O . HIS A 1 128 ? 12.532 -4.759 -0.449 1.00 88.06 128 HIS A O 1
ATOM 1023 N N . ALA A 1 129 ? 14.581 -5.323 -1.168 1.00 93.12 129 ALA A N 1
ATOM 1024 C CA . ALA A 1 129 ? 14.656 -4.277 -2.180 1.00 93.12 129 ALA A CA 1
ATOM 1025 C C . ALA A 1 129 ? 13.636 -4.529 -3.311 1.00 93.12 129 ALA A C 1
ATOM 1027 O O . ALA A 1 129 ? 13.207 -5.677 -3.512 1.00 93.12 129 ALA A O 1
ATOM 1028 N N . PRO A 1 130 ? 13.252 -3.484 -4.066 1.00 96.75 130 PRO A N 1
ATOM 1029 C CA . PRO A 1 130 ? 12.341 -3.616 -5.189 1.00 96.75 130 PRO A CA 1
ATOM 1030 C C . PRO A 1 130 ? 12.757 -4.702 -6.179 1.00 96.75 130 PRO A C 1
ATOM 1032 O O . PRO A 1 130 ? 13.935 -4.994 -6.395 1.00 96.75 130 PRO A O 1
ATOM 1035 N N . ARG A 1 131 ? 11.753 -5.300 -6.808 1.00 97.56 131 ARG A N 1
ATOM 1036 C CA . ARG A 1 131 ? 11.902 -6.278 -7.879 1.00 97.56 131 ARG A CA 1
ATOM 1037 C C . ARG A 1 131 ? 11.586 -5.580 -9.187 1.00 97.56 131 ARG A C 1
ATOM 1039 O O . ARG A 1 131 ? 10.505 -5.015 -9.337 1.00 97.56 131 ARG A O 1
ATOM 1046 N N . VAL A 1 132 ? 12.546 -5.610 -10.103 1.00 98.00 132 VAL A N 1
ATOM 1047 C CA . VAL A 1 132 ? 12.457 -4.934 -11.397 1.00 98.00 132 VAL A CA 1
ATOM 1048 C C . VAL A 1 132 ? 12.396 -5.970 -12.499 1.00 98.00 132 VAL A C 1
ATOM 1050 O O . VAL A 1 132 ? 13.068 -7.003 -12.422 1.00 98.00 132 VAL A O 1
ATOM 1053 N N . PHE A 1 133 ? 11.584 -5.690 -13.511 1.00 97.88 133 PHE A N 1
ATOM 1054 C CA . PHE A 1 133 ? 11.361 -6.592 -14.626 1.00 97.88 133 PHE A CA 1
ATOM 1055 C C . PHE A 1 133 ? 11.485 -5.851 -15.949 1.00 97.88 133 PHE A C 1
ATOM 1057 O O . PHE A 1 133 ? 11.009 -4.728 -16.098 1.00 97.88 133 PHE A O 1
ATOM 1064 N N . GLU A 1 134 ? 12.087 -6.520 -16.921 1.00 95.75 134 GLU A N 1
ATOM 1065 C CA . GLU A 1 134 ? 12.163 -6.079 -18.305 1.00 95.75 134 GLU A CA 1
ATOM 1066 C C . GLU A 1 134 ? 11.688 -7.229 -19.194 1.00 95.75 134 GLU A C 1
ATOM 1068 O O . GLU A 1 134 ? 12.147 -8.364 -19.055 1.00 95.75 134 GLU A O 1
ATOM 1073 N N . ASN A 1 135 ? 10.715 -6.957 -20.069 1.00 93.31 135 ASN A N 1
ATOM 1074 C CA . ASN A 1 135 ? 10.077 -7.970 -20.922 1.00 93.31 135 ASN A CA 1
ATOM 1075 C C . ASN A 1 135 ? 9.578 -9.196 -20.127 1.00 93.31 135 ASN A C 1
ATOM 1077 O O . ASN A 1 135 ? 9.782 -10.345 -20.520 1.00 93.31 135 ASN A O 1
ATOM 1081 N N . GLY A 1 136 ? 8.990 -8.945 -18.951 1.00 92.88 136 GLY A N 1
ATOM 1082 C CA . GLY A 1 136 ? 8.482 -9.974 -18.039 1.00 92.88 136 GLY A CA 1
ATOM 1083 C C . GLY A 1 136 ? 9.548 -10.804 -17.316 1.00 92.88 136 GLY A C 1
ATOM 1084 O O . GLY A 1 136 ? 9.202 -11.705 -16.554 1.00 92.88 136 GLY A O 1
ATOM 1085 N N . ARG A 1 137 ? 10.840 -10.513 -17.507 1.00 95.44 137 ARG A N 1
ATOM 1086 C CA . ARG A 1 137 ? 11.944 -11.203 -16.827 1.00 95.44 137 ARG A CA 1
ATOM 1087 C C . ARG A 1 137 ? 12.525 -10.328 -15.734 1.00 95.44 137 ARG A C 1
ATOM 1089 O O . ARG A 1 137 ? 12.748 -9.140 -15.941 1.00 95.44 137 ARG A O 1
ATOM 1096 N N . ARG A 1 138 ? 12.799 -10.926 -14.574 1.00 96.00 138 ARG A N 1
ATOM 1097 C CA . ARG A 1 138 ? 13.462 -10.225 -13.472 1.00 96.00 138 ARG A CA 1
ATOM 1098 C C . ARG A 1 138 ? 14.885 -9.846 -13.887 1.00 96.00 138 ARG A C 1
ATOM 1100 O O . ARG A 1 138 ? 15.630 -10.707 -14.350 1.00 96.00 138 ARG A O 1
ATOM 1107 N N . ILE A 1 139 ? 15.250 -8.589 -13.663 1.00 95.69 139 ILE A N 1
ATOM 1108 C CA . ILE A 1 139 ? 16.611 -8.076 -13.856 1.00 95.69 139 ILE A CA 1
ATOM 1109 C C . ILE A 1 139 ? 17.228 -7.666 -12.517 1.00 95.69 139 ILE A C 1
ATOM 1111 O O . ILE A 1 139 ? 16.526 -7.524 -11.509 1.00 95.69 139 ILE A O 1
ATOM 1115 N N . ASP A 1 140 ? 18.551 -7.513 -12.499 1.00 94.25 140 ASP A N 1
ATOM 1116 C CA . ASP A 1 140 ? 19.268 -7.008 -11.332 1.00 94.25 140 ASP A CA 1
ATOM 1117 C C . ASP A 1 140 ? 18.900 -5.539 -11.055 1.00 94.25 140 ASP A C 1
ATOM 1119 O O . ASP A 1 140 ? 18.767 -4.728 -11.974 1.00 94.25 140 ASP A O 1
ATOM 1123 N N . LEU A 1 141 ? 18.703 -5.202 -9.778 1.00 94.44 141 LEU A N 1
ATOM 1124 C CA . LEU A 1 141 ? 18.233 -3.876 -9.377 1.00 94.44 141 LEU A CA 1
ATOM 1125 C C . LEU A 1 141 ? 19.294 -2.793 -9.615 1.00 94.44 141 LEU A C 1
ATOM 1127 O O . LEU A 1 141 ? 18.943 -1.676 -9.999 1.00 94.44 141 LEU A O 1
ATOM 1131 N N . LEU A 1 142 ? 20.577 -3.109 -9.413 1.00 91.75 142 LEU A N 1
ATOM 1132 C CA . LEU A 1 142 ? 21.663 -2.165 -9.658 1.00 91.75 142 LEU A CA 1
ATOM 1133 C C . LEU A 1 142 ? 21.809 -1.900 -11.160 1.00 91.75 142 LEU A C 1
ATOM 1135 O O . LEU A 1 142 ? 21.958 -0.745 -11.562 1.00 91.75 142 LEU A O 1
ATOM 1139 N N . GLU A 1 143 ? 21.710 -2.938 -11.990 1.00 92.19 143 GLU A N 1
ATOM 1140 C CA . GLU A 1 143 ? 21.715 -2.781 -13.450 1.00 92.19 143 GLU A CA 1
ATOM 1141 C C . GLU A 1 143 ? 20.505 -1.976 -13.945 1.00 92.19 143 GLU A C 1
ATOM 1143 O O . GLU A 1 143 ? 20.660 -1.053 -14.750 1.00 92.19 143 GLU A O 1
ATOM 1148 N N . ALA A 1 144 ? 19.312 -2.228 -13.397 1.00 95.44 144 ALA A N 1
ATOM 1149 C CA . ALA A 1 144 ? 18.130 -1.421 -13.689 1.00 95.44 144 ALA A CA 1
ATOM 1150 C C . ALA A 1 144 ? 18.319 0.054 -13.299 1.00 95.44 144 ALA A C 1
ATOM 1152 O O . ALA A 1 144 ? 17.992 0.950 -14.078 1.00 95.44 144 ALA A O 1
ATOM 1153 N N . ALA A 1 145 ? 18.875 0.316 -12.113 1.00 92.94 145 ALA A N 1
ATOM 1154 C CA . ALA A 1 145 ? 19.152 1.668 -11.642 1.00 92.94 145 ALA A CA 1
ATOM 1155 C C . ALA A 1 145 ? 20.120 2.406 -12.579 1.00 92.94 145 ALA A C 1
ATOM 1157 O O . ALA A 1 145 ? 19.822 3.522 -12.996 1.00 92.94 145 ALA A O 1
ATOM 1158 N N . LYS A 1 146 ? 21.232 1.770 -12.973 1.00 92.25 146 LYS A N 1
ATOM 1159 C CA . LYS A 1 146 ? 22.199 2.351 -13.923 1.00 92.25 146 LYS A CA 1
ATOM 1160 C C . LYS A 1 146 ? 21.566 2.672 -15.278 1.00 92.25 146 LYS A C 1
ATOM 1162 O O . LYS A 1 146 ? 21.912 3.680 -15.885 1.00 92.25 146 LYS A O 1
ATOM 1167 N N . LYS A 1 147 ? 20.655 1.817 -15.752 1.00 95.06 147 LYS A N 1
ATOM 1168 C CA . LYS A 1 147 ? 20.000 1.961 -17.058 1.00 95.06 147 LYS A CA 1
ATOM 1169 C C . LYS A 1 147 ? 18.911 3.036 -17.072 1.00 95.06 147 LYS A C 1
ATOM 1171 O O . LYS A 1 147 ? 18.755 3.728 -18.074 1.00 95.06 147 LYS A O 1
ATOM 1176 N N . HIS A 1 148 ? 18.142 3.158 -15.990 1.00 94.81 148 HIS A N 1
ATOM 1177 C CA . HIS A 1 148 ? 16.883 3.913 -15.985 1.00 94.81 148 HIS A CA 1
ATOM 1178 C C . HIS A 1 148 ? 16.889 5.175 -15.116 1.00 94.81 148 HIS A C 1
ATOM 1180 O O . HIS A 1 148 ? 15.957 5.975 -15.214 1.00 94.81 148 HIS A O 1
ATOM 1186 N N . VAL A 1 149 ? 17.900 5.374 -14.266 1.00 94.81 149 VAL A N 1
ATOM 1187 C CA . VAL A 1 149 ? 17.927 6.483 -13.305 1.00 94.81 149 VAL A CA 1
ATOM 1188 C C . VAL A 1 149 ? 19.030 7.476 -13.640 1.00 94.81 149 VAL A C 1
ATOM 1190 O O . VAL A 1 149 ? 20.200 7.129 -13.761 1.00 94.81 149 VAL A O 1
ATOM 1193 N N . THR A 1 150 ? 18.651 8.749 -13.725 1.00 94.00 150 THR A N 1
ATOM 1194 C CA . THR A 1 150 ? 19.573 9.879 -13.877 1.00 94.00 150 THR A CA 1
ATOM 1195 C C . THR A 1 150 ? 19.652 10.680 -12.579 1.00 94.00 150 THR A C 1
ATOM 1197 O O . THR A 1 150 ? 18.733 10.652 -11.758 1.00 94.00 150 THR A O 1
ATOM 1200 N N . MET A 1 151 ? 20.719 11.465 -12.401 1.00 89.56 151 MET A N 1
ATOM 1201 C CA . MET A 1 151 ? 20.844 12.361 -11.240 1.00 89.56 151 MET A CA 1
ATOM 1202 C C . MET A 1 151 ? 19.707 13.388 -11.154 1.00 89.56 151 MET A C 1
ATOM 1204 O O . MET A 1 151 ? 19.294 13.754 -10.056 1.00 89.56 151 MET A O 1
ATOM 1208 N N . GLN A 1 152 ? 19.156 13.809 -12.297 1.00 94.12 152 GLN A N 1
ATOM 1209 C CA . GLN A 1 152 ? 17.989 14.689 -12.342 1.00 94.12 152 GLN A CA 1
ATOM 1210 C C . GLN A 1 152 ? 16.748 14.011 -11.750 1.00 94.12 152 GLN A C 1
ATOM 1212 O O . GLN A 1 152 ? 16.037 14.628 -10.960 1.00 94.12 152 GLN A O 1
ATOM 1217 N N . LEU A 1 153 ? 16.515 12.734 -12.071 1.00 94.19 153 LEU A N 1
ATOM 1218 C CA . LEU A 1 153 ? 15.403 11.970 -11.501 1.00 94.19 153 LEU A CA 1
ATOM 1219 C C . LEU A 1 153 ? 15.573 11.752 -9.995 1.00 94.19 153 LEU A C 1
ATOM 1221 O O . LEU A 1 153 ? 14.601 11.857 -9.253 1.00 94.19 153 LEU A O 1
ATOM 1225 N N . VAL A 1 154 ? 16.799 11.497 -9.523 1.00 92.44 154 VAL A N 1
ATOM 1226 C CA . VAL A 1 154 ? 17.082 11.386 -8.080 1.00 92.44 154 VAL A CA 1
ATOM 1227 C C . VAL A 1 154 ? 16.803 12.713 -7.370 1.00 92.44 154 VAL A C 1
ATOM 1229 O O . VAL A 1 154 ? 16.175 12.722 -6.313 1.00 92.44 154 VAL A O 1
ATOM 1232 N N . ALA A 1 155 ? 17.206 13.845 -7.957 1.00 91.12 155 ALA A N 1
ATOM 1233 C CA . ALA A 1 155 ? 16.911 15.167 -7.406 1.00 91.12 155 ALA A CA 1
ATOM 1234 C C . ALA A 1 155 ? 15.398 15.448 -7.359 1.00 91.12 155 ALA A C 1
ATOM 1236 O O . ALA A 1 155 ? 14.891 15.893 -6.328 1.00 91.12 155 ALA A O 1
ATOM 1237 N N . GLN A 1 156 ? 14.673 15.125 -8.435 1.00 92.81 156 GLN A N 1
ATOM 1238 C CA . GLN A 1 156 ? 13.213 15.238 -8.495 1.00 92.81 156 GLN A CA 1
ATOM 1239 C C . GLN A 1 156 ? 12.539 14.374 -7.420 1.00 92.81 156 GLN A C 1
ATOM 1241 O O . GLN A 1 156 ? 11.643 14.844 -6.718 1.00 92.81 156 GLN A O 1
ATOM 1246 N N . ALA A 1 157 ? 12.991 13.131 -7.245 1.00 92.19 157 ALA A N 1
ATOM 1247 C CA . ALA A 1 157 ? 12.463 12.232 -6.228 1.00 92.19 157 ALA A CA 1
ATOM 1248 C C . ALA A 1 157 ? 12.694 12.765 -4.804 1.00 92.19 157 ALA A C 1
ATOM 1250 O O . ALA A 1 157 ? 11.766 12.772 -3.996 1.00 92.19 157 ALA A O 1
ATOM 1251 N N . SER A 1 158 ? 13.892 13.279 -4.510 1.00 91.69 158 SER A N 1
ATOM 1252 C CA . SER A 1 158 ? 14.211 13.903 -3.217 1.00 91.69 158 SER A CA 1
ATOM 1253 C C . SER A 1 158 ? 13.342 15.130 -2.926 1.00 91.69 158 SER A C 1
ATOM 1255 O O . SER A 1 158 ? 12.876 15.312 -1.801 1.00 91.69 158 SER A O 1
ATOM 1257 N N . GLN A 1 159 ? 13.081 15.967 -3.936 1.00 90.75 159 GLN A N 1
ATOM 1258 C CA . GLN A 1 159 ? 12.177 17.113 -3.801 1.00 90.75 159 GLN A CA 1
ATOM 1259 C C . GLN A 1 159 ? 10.737 16.671 -3.526 1.00 90.75 159 GLN A C 1
ATOM 1261 O O . GLN A 1 159 ? 10.087 17.231 -2.643 1.00 90.75 159 GLN A O 1
ATOM 1266 N N . HIS A 1 160 ? 10.259 15.643 -4.233 1.00 89.00 160 HIS A N 1
ATOM 1267 C CA . HIS A 1 160 ? 8.931 15.080 -4.007 1.00 89.00 160 HIS A CA 1
ATOM 1268 C C . HIS A 1 160 ? 8.785 14.522 -2.585 1.00 89.00 160 HIS A C 1
ATOM 1270 O O . HIS A 1 160 ? 7.806 14.828 -1.910 1.00 89.00 160 HIS A O 1
ATOM 1276 N N . MET A 1 161 ? 9.776 13.767 -2.089 1.00 87.38 161 MET A N 1
ATOM 1277 C CA . MET A 1 161 ? 9.785 13.274 -0.702 1.00 87.38 161 MET A CA 1
ATOM 1278 C C . MET A 1 161 ? 9.656 14.409 0.301 1.00 87.38 161 MET A C 1
ATOM 1280 O O . MET A 1 161 ? 8.788 14.362 1.168 1.00 87.38 161 MET A O 1
ATOM 1284 N N . LYS A 1 162 ? 10.474 15.454 0.139 1.00 89.19 162 LYS A N 1
ATOM 1285 C CA . LYS A 1 162 ? 10.428 16.626 1.011 1.00 89.19 162 LYS A CA 1
ATOM 1286 C C . LYS A 1 162 ? 9.046 17.282 0.988 1.00 89.19 162 LYS A C 1
ATOM 1288 O O . LYS A 1 162 ? 8.506 17.589 2.042 1.00 89.19 162 LYS A O 1
ATOM 1293 N N . ALA A 1 163 ? 8.445 17.446 -0.190 1.00 86.75 163 ALA A N 1
ATOM 1294 C CA . ALA A 1 163 ? 7.112 18.030 -0.316 1.00 86.75 163 ALA A CA 1
ATOM 1295 C C . ALA A 1 163 ? 6.022 17.188 0.375 1.00 86.75 163 ALA A C 1
ATOM 1297 O O . ALA A 1 163 ? 5.133 17.753 1.019 1.00 86.75 163 ALA A O 1
ATOM 1298 N N . VAL A 1 164 ? 6.096 15.855 0.270 1.00 79.25 164 VAL A N 1
ATOM 1299 C CA . VAL A 1 164 ? 5.179 14.922 0.946 1.00 79.25 164 VAL A CA 1
ATOM 1300 C C . VAL A 1 164 ? 5.368 14.965 2.462 1.00 79.25 164 VAL A C 1
ATOM 1302 O O . VAL A 1 164 ? 4.378 15.069 3.189 1.00 79.25 164 VAL A O 1
ATOM 1305 N N . ASP A 1 165 ? 6.611 14.940 2.944 1.00 77.00 165 ASP A N 1
ATOM 1306 C CA . ASP A 1 165 ? 6.928 15.030 4.373 1.00 77.00 165 ASP A CA 1
ATOM 1307 C C . ASP A 1 165 ? 6.467 16.377 4.953 1.00 77.00 165 ASP A C 1
ATOM 1309 O O . ASP A 1 165 ? 5.807 16.408 5.993 1.00 77.00 165 ASP A O 1
ATOM 1313 N N . ASP A 1 166 ? 6.691 17.480 4.232 1.00 84.56 166 ASP A N 1
ATOM 1314 C CA . ASP A 1 166 ? 6.201 18.811 4.600 1.00 84.56 166 ASP A CA 1
ATOM 1315 C C . ASP A 1 166 ? 4.660 18.855 4.631 1.00 84.56 166 ASP A C 1
ATOM 1317 O O . ASP A 1 166 ? 4.057 19.442 5.533 1.00 84.56 166 ASP A O 1
ATOM 1321 N N . ALA A 1 167 ? 3.984 18.231 3.658 1.00 75.06 167 ALA A N 1
ATOM 1322 C CA . ALA A 1 167 ? 2.521 18.161 3.620 1.00 75.06 167 ALA A CA 1
ATOM 1323 C C . ALA A 1 167 ? 1.951 17.322 4.769 1.00 75.06 167 ALA A C 1
ATOM 1325 O O . ALA A 1 167 ? 0.938 17.699 5.367 1.00 75.06 167 ALA A O 1
ATOM 1326 N N . ARG A 1 168 ? 2.611 16.212 5.104 1.00 72.88 168 ARG A N 1
ATOM 1327 C CA . ARG A 1 168 ? 2.259 15.371 6.245 1.00 72.88 168 ARG A CA 1
ATOM 1328 C C . ARG A 1 168 ? 2.453 16.119 7.562 1.00 72.88 168 ARG A C 1
ATOM 1330 O O . ARG A 1 168 ? 1.521 16.162 8.363 1.00 72.88 168 ARG A O 1
ATOM 1337 N N . ALA A 1 169 ? 3.596 16.779 7.744 1.00 75.94 169 ALA A N 1
ATOM 1338 C CA . ALA A 1 169 ? 3.877 17.593 8.923 1.00 75.94 169 ALA A CA 1
ATOM 1339 C C . ALA A 1 169 ? 2.832 18.705 9.110 1.00 75.94 169 ALA A C 1
ATOM 1341 O O . ALA A 1 169 ? 2.371 18.936 10.225 1.00 75.94 169 ALA A O 1
ATOM 1342 N N . ARG A 1 170 ? 2.375 19.343 8.020 1.00 80.12 170 ARG A N 1
ATOM 1343 C CA . ARG A 1 170 ? 1.284 20.337 8.064 1.00 80.12 170 ARG A CA 1
ATOM 1344 C C . ARG A 1 170 ? -0.060 19.757 8.516 1.00 80.12 170 ARG A C 1
ATOM 1346 O O . ARG A 1 170 ? -0.817 20.462 9.175 1.00 80.12 170 ARG A O 1
ATOM 1353 N N . ARG A 1 171 ? -0.377 18.505 8.166 1.00 72.69 171 ARG A N 1
ATOM 1354 C CA . ARG A 1 171 ? -1.619 17.829 8.597 1.00 72.69 171 ARG A CA 1
ATOM 1355 C C . ARG A 1 171 ? -1.565 17.382 10.057 1.00 72.69 171 ARG A C 1
ATOM 1357 O O . ARG A 1 171 ? -2.592 17.387 10.728 1.00 72.69 171 ARG A O 1
ATOM 1364 N N . GLU A 1 172 ? -0.385 16.984 10.524 1.00 67.50 172 GLU A N 1
ATOM 1365 C CA . GLU A 1 172 ? -0.141 16.536 11.900 1.00 67.50 172 GLU A CA 1
ATOM 1366 C C . GLU A 1 172 ? 0.118 17.705 12.870 1.00 67.50 172 GLU A C 1
ATOM 1368 O O . GLU A 1 172 ? 0.036 17.525 14.087 1.00 67.50 172 GLU A O 1
ATOM 1373 N N . ALA A 1 173 ? 0.392 18.910 12.353 1.00 63.19 173 ALA A N 1
ATOM 1374 C CA . ALA A 1 173 ? 0.553 20.111 13.159 1.00 63.19 173 ALA A CA 1
ATOM 1375 C C . ALA A 1 173 ? -0.714 20.379 13.996 1.00 63.19 173 ALA A C 1
ATOM 1377 O O . ALA A 1 173 ? -1.831 20.308 13.467 1.00 63.19 173 ALA A O 1
ATOM 1378 N N . PRO A 1 174 ? -0.578 20.716 15.294 1.00 57.59 174 PRO A N 1
ATOM 1379 C CA . PRO A 1 174 ? -1.714 21.110 16.111 1.00 57.59 174 PRO A CA 1
ATOM 1380 C C . PRO A 1 174 ? -2.446 22.251 15.408 1.00 57.59 174 PRO A C 1
ATOM 1382 O O . PRO A 1 174 ? -1.834 23.278 15.117 1.00 57.59 174 PRO A O 1
ATOM 1385 N N . LYS A 1 175 ? -3.747 22.085 15.130 1.00 51.69 175 LYS A N 1
ATOM 1386 C CA . LYS A 1 175 ? -4.585 23.197 14.671 1.00 51.69 175 LYS A CA 1
ATOM 1387 C C . LYS A 1 175 ? -4.447 24.297 15.712 1.00 51.69 175 LYS A C 1
ATOM 1389 O O . LYS A 1 175 ? -4.958 24.158 16.823 1.00 51.69 175 LYS A O 1
ATOM 1394 N N . GLN A 1 176 ? -3.712 25.349 15.371 1.00 48.91 176 GLN A N 1
ATOM 1395 C CA . GLN A 1 176 ? -3.567 26.513 16.218 1.00 48.91 176 GLN A CA 1
ATOM 1396 C C . GLN A 1 176 ? -4.974 27.075 16.368 1.00 48.91 176 GLN A C 1
ATOM 1398 O O . GLN A 1 176 ? -5.557 27.590 15.417 1.00 48.91 176 GLN A O 1
ATOM 1403 N N . HIS A 1 177 ? -5.578 26.838 17.531 1.00 42.44 177 HIS A N 1
ATOM 1404 C CA . HIS A 1 177 ? -6.856 27.428 17.867 1.00 42.44 177 HIS A CA 1
ATOM 1405 C C . HIS A 1 177 ? -6.607 28.928 17.804 1.00 42.44 177 HIS A C 1
ATOM 1407 O O . HIS A 1 177 ? -5.807 29.440 18.592 1.00 42.44 177 HIS A O 1
ATOM 1413 N N . CYS A 1 178 ? -7.191 29.607 16.818 1.00 39.47 178 CYS A N 1
ATOM 1414 C CA . CYS A 1 178 ? -7.166 31.054 16.771 1.00 39.47 178 CYS A CA 1
ATOM 1415 C C . CYS A 1 178 ? -7.716 31.527 18.117 1.00 39.47 178 CYS A C 1
ATOM 1417 O O . CYS A 1 178 ? -8.910 31.398 18.386 1.00 39.47 178 CYS A O 1
ATOM 1419 N N . ARG A 1 179 ? -6.839 32.015 19.001 1.00 39.62 179 ARG A N 1
ATOM 1420 C CA . ARG A 1 179 ? -7.275 32.885 20.081 1.00 39.62 179 ARG A CA 1
ATOM 1421 C C . ARG A 1 179 ? -7.823 34.108 19.371 1.00 39.62 179 ARG A C 1
ATOM 1423 O O . ARG A 1 179 ? -7.060 34.924 18.867 1.00 39.62 179 ARG A O 1
ATOM 1430 N N . ASN A 1 180 ? -9.144 34.202 19.298 1.00 40.06 180 ASN A N 1
ATOM 1431 C CA . ASN A 1 180 ? -9.794 35.490 19.166 1.00 40.06 180 ASN A CA 1
ATOM 1432 C C . ASN A 1 180 ? -9.519 36.246 20.470 1.00 40.06 180 ASN A C 1
ATOM 1434 O O . ASN A 1 180 ? -10.373 36.304 21.352 1.00 40.06 180 ASN A O 1
ATOM 1438 N N . ASP A 1 181 ? -8.315 36.800 20.602 1.00 39.44 181 ASP A N 1
ATOM 1439 C CA . ASP A 1 181 ? -8.128 37.976 21.433 1.00 39.44 181 ASP A CA 1
ATOM 1440 C C . ASP A 1 181 ? -8.819 39.097 20.661 1.00 39.44 181 ASP A C 1
ATOM 1442 O O . ASP A 1 181 ? -8.272 39.691 19.731 1.00 39.44 181 ASP A O 1
ATOM 1446 N N . ALA A 1 182 ? -10.103 39.282 20.967 1.00 40.41 182 ALA A N 1
ATOM 1447 C CA . ALA A 1 182 ? -10.876 40.403 20.481 1.00 40.41 182 ALA A CA 1
ATOM 1448 C C . ALA A 1 182 ? -10.148 41.683 20.903 1.00 40.41 182 ALA A C 1
ATOM 1450 O O . ALA A 1 182 ? -10.198 42.098 22.060 1.00 40.41 182 ALA A O 1
ATOM 1451 N N . TYR A 1 183 ? -9.461 42.306 19.950 1.00 35.50 183 TYR A N 1
ATOM 1452 C CA . TYR A 1 183 ? -9.144 43.719 20.012 1.00 35.50 183 TYR A CA 1
ATOM 1453 C C . TYR A 1 183 ? -10.483 44.458 20.052 1.00 35.50 183 TYR A C 1
ATOM 1455 O O . TYR A 1 183 ? -11.161 44.577 19.034 1.00 35.50 183 TYR A O 1
ATOM 1463 N N . VAL A 1 184 ? -10.905 44.870 21.246 1.00 34.91 184 VAL A N 1
ATOM 1464 C CA . VAL A 1 184 ? -12.016 45.804 21.430 1.00 34.91 184 VAL A CA 1
ATOM 1465 C C . VAL A 1 184 ? -11.440 47.196 21.164 1.00 34.91 184 VAL A C 1
ATOM 1467 O O . VAL A 1 184 ? -10.606 47.650 21.950 1.00 34.91 184 VAL A O 1
ATOM 1470 N N . PRO A 1 185 ? -11.823 47.893 20.080 1.00 36.16 185 PRO A N 1
ATOM 1471 C CA . PRO A 1 185 ? -11.408 49.272 19.891 1.00 36.16 185 PRO A CA 1
ATOM 1472 C C . PRO A 1 185 ? -12.029 50.120 21.003 1.00 36.16 185 PRO A C 1
ATOM 1474 O O . PRO A 1 185 ? -13.244 50.097 21.211 1.00 36.16 185 PRO A O 1
ATOM 1477 N N . HIS A 1 186 ? -11.191 50.858 21.731 1.00 35.91 186 HIS A N 1
ATOM 1478 C CA . HIS A 1 186 ? -11.629 51.846 22.709 1.00 35.91 186 HIS A CA 1
ATOM 1479 C C . HIS A 1 186 ? -12.560 52.869 22.045 1.00 35.91 186 HIS A C 1
ATOM 1481 O O . HIS A 1 186 ? -12.147 53.621 21.164 1.00 35.91 186 HIS A O 1
ATOM 1487 N N . VAL A 1 187 ? -13.811 52.919 22.501 1.00 35.00 187 VAL A N 1
ATOM 1488 C CA . VAL A 1 187 ? -14.730 54.028 22.230 1.00 35.00 187 VAL A CA 1
ATOM 1489 C C . VAL A 1 187 ? -14.290 55.216 23.100 1.00 35.00 187 VAL A C 1
ATOM 1491 O O . VAL A 1 187 ? -14.200 55.049 24.320 1.00 35.00 187 VAL A O 1
ATOM 1494 N N . PRO A 1 188 ? -13.999 56.404 22.539 1.00 33.56 188 PRO A N 1
ATOM 1495 C CA . PRO A 1 188 ? -13.680 57.582 23.340 1.00 33.56 188 PRO A CA 1
ATOM 1496 C C . PRO A 1 188 ? -14.910 58.039 24.134 1.00 33.56 188 PRO A C 1
ATOM 1498 O O . PRO A 1 188 ? -15.983 58.246 23.568 1.00 33.56 188 PRO A O 1
ATOM 1501 N N . GLN A 1 189 ? -14.754 58.202 25.449 1.00 32.72 189 GLN A N 1
ATOM 1502 C CA . GLN A 1 189 ? -15.773 58.789 26.322 1.00 32.72 189 GLN A CA 1
ATOM 1503 C C . GLN A 1 189 ? -15.920 60.292 26.044 1.00 32.72 189 GLN A C 1
ATOM 1505 O O . GLN A 1 189 ? -14.931 61.025 26.014 1.00 32.72 189 GLN A O 1
ATOM 1510 N N . ALA A 1 190 ? -17.162 60.750 25.879 1.00 30.02 190 ALA A N 1
ATOM 1511 C CA . ALA A 1 190 ? -17.514 62.168 25.869 1.00 30.02 190 ALA A CA 1
ATOM 1512 C C . ALA A 1 190 ? -17.601 62.721 27.312 1.00 30.02 190 ALA A C 1
ATOM 1514 O O . ALA A 1 190 ? -18.010 61.979 28.210 1.00 30.02 190 ALA A O 1
ATOM 1515 N N . PRO A 1 191 ? -17.240 63.995 27.563 1.00 31.95 191 PRO A N 1
ATOM 1516 C CA . PRO A 1 191 ? -17.196 64.547 28.912 1.00 31.95 191 PRO A CA 1
ATOM 1517 C C . PRO A 1 191 ? -18.478 65.279 29.341 1.00 31.95 191 PRO A C 1
ATOM 1519 O O . PRO A 1 191 ? -19.072 66.036 28.576 1.00 31.95 191 PRO A O 1
ATOM 1522 N N . GLY A 1 192 ? -18.773 65.141 30.639 1.00 28.91 192 GLY A N 1
ATOM 1523 C CA . GLY A 1 192 ? -19.621 66.024 31.449 1.00 28.91 192 GLY A CA 1
ATOM 1524 C C . GLY A 1 192 ? -21.080 65.574 31.569 1.00 28.91 192 GLY A C 1
ATOM 1525 O O . GLY A 1 192 ? -21.618 64.943 30.675 1.00 28.91 192 GLY A O 1
ATOM 1526 N N . HIS A 1 193 ? -21.824 65.880 32.627 1.00 28.72 193 HIS A N 1
ATOM 1527 C CA . HIS A 1 193 ? -21.570 66.514 33.921 1.00 28.72 193 HIS A CA 1
ATOM 1528 C C . HIS A 1 193 ? -22.935 66.450 34.656 1.00 28.72 193 HIS A C 1
ATOM 1530 O O . HIS A 1 193 ? -23.955 66.629 33.997 1.00 28.72 193 HIS A O 1
ATOM 1536 N N . HIS A 1 194 ? -22.950 66.285 35.990 1.00 28.73 194 HIS A N 1
ATOM 1537 C CA . HIS A 1 194 ? -24.116 66.433 36.901 1.00 28.73 194 HIS A CA 1
ATOM 1538 C C . HIS A 1 194 ? -25.225 65.357 36.815 1.00 28.73 194 HIS A C 1
ATOM 1540 O O . HIS A 1 194 ? -25.564 64.887 35.745 1.00 28.73 194 HIS A O 1
ATOM 1546 N N . ALA A 1 195 ? -25.926 64.938 37.870 1.00 27.69 195 ALA A N 1
ATOM 1547 C CA . ALA A 1 195 ? -25.855 65.072 39.325 1.00 27.69 195 ALA A CA 1
ATOM 1548 C C . ALA A 1 195 ? -26.984 64.177 39.910 1.00 27.69 195 ALA A C 1
ATOM 1550 O O . ALA A 1 195 ? -27.876 63.761 39.174 1.00 27.69 195 ALA A O 1
ATOM 1551 N N . TRP A 1 196 ? -26.969 64.006 41.239 1.00 25.48 196 TRP A N 1
ATOM 1552 C CA . TRP A 1 196 ? -28.075 63.581 42.126 1.00 25.48 196 TRP A CA 1
ATOM 1553 C C . TRP A 1 196 ? -28.215 62.089 42.495 1.00 25.48 196 TRP A C 1
ATOM 1555 O O . TRP A 1 196 ? -28.949 61.327 41.888 1.00 25.48 196 TRP A O 1
ATOM 1565 N N . HIS A 1 197 ? -27.473 61.720 43.547 1.00 27.69 197 HIS A N 1
ATOM 1566 C CA . HIS A 1 197 ? -27.940 61.316 44.891 1.00 27.69 197 HIS A CA 1
ATOM 1567 C C . HIS A 1 197 ? -29.224 60.484 45.127 1.00 27.69 197 HIS A C 1
ATOM 1569 O O . HIS A 1 197 ? -30.295 60.841 44.649 1.00 27.69 197 HIS A O 1
ATOM 1575 N N . ARG A 1 198 ? -29.067 59.608 46.151 1.00 25.31 198 ARG A N 1
ATOM 1576 C CA . ARG A 1 198 ? -30.043 58.973 47.083 1.00 25.31 198 ARG A CA 1
ATOM 1577 C C . ARG A 1 198 ? -30.841 57.803 46.516 1.00 25.31 198 ARG A C 1
ATOM 1579 O O . ARG A 1 198 ? -31.187 57.820 45.350 1.00 25.31 198 ARG A O 1
ATOM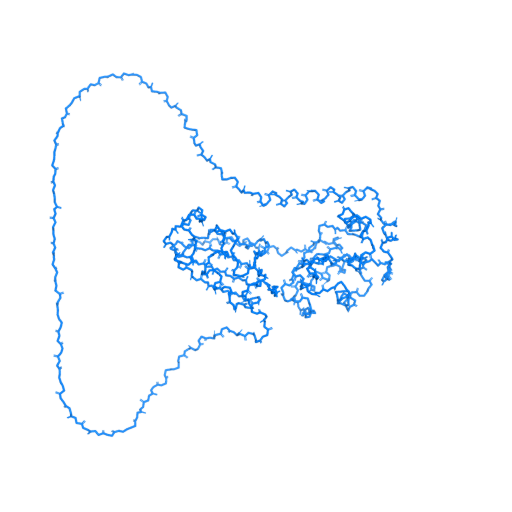 1586 N N . ASP A 1 199 ? -31.220 56.764 47.251 1.00 26.56 199 ASP A N 1
ATOM 1587 C CA . ASP A 1 199 ? -31.021 56.231 48.614 1.00 26.56 199 ASP A CA 1
ATOM 1588 C C . ASP A 1 199 ? -31.405 54.731 48.466 1.00 26.56 199 ASP A C 1
ATOM 1590 O O . ASP A 1 199 ? -32.178 54.392 47.574 1.00 26.56 199 ASP A O 1
ATOM 1594 N N . ARG A 1 200 ? -30.670 53.773 49.039 1.00 28.88 200 ARG A N 1
ATOM 1595 C CA . ARG A 1 200 ? -30.922 53.082 50.320 1.00 28.88 200 ARG A CA 1
ATOM 1596 C C . ARG A 1 200 ? -32.226 52.259 50.401 1.00 28.88 200 ARG A C 1
ATOM 1598 O O . ARG A 1 200 ? -33.285 52.749 50.043 1.00 28.88 200 ARG A O 1
ATOM 1605 N N . GLU A 1 201 ? -32.061 51.080 51.019 1.00 31.77 201 GLU A N 1
ATOM 1606 C CA . GLU A 1 201 ? -33.066 50.189 51.642 1.00 31.77 201 GLU A CA 1
ATOM 1607 C C . GLU A 1 201 ? -33.856 49.265 50.706 1.00 31.77 201 GLU A C 1
ATOM 1609 O O . GLU A 1 201 ? -34.165 49.616 49.576 1.00 31.77 201 GLU A O 1
ATOM 1614 N N . ASP A 1 202 ? -34.292 48.077 51.106 1.00 30.08 202 ASP A N 1
ATOM 1615 C CA . ASP A 1 202 ? -33.851 47.020 52.029 1.00 30.08 202 ASP A CA 1
ATOM 1616 C C . ASP A 1 202 ? -34.818 45.846 51.735 1.00 30.08 202 ASP A C 1
ATOM 1618 O O . ASP A 1 202 ? -35.792 46.011 50.996 1.00 30.08 202 ASP A O 1
ATOM 1622 N N . ASP A 1 203 ? -34.585 44.703 52.374 1.00 28.44 203 ASP A N 1
ATOM 1623 C CA . ASP A 1 203 ? -35.552 43.622 52.602 1.00 28.44 203 ASP A CA 1
ATOM 1624 C C . ASP A 1 203 ? -35.959 42.691 51.441 1.00 28.44 203 ASP A C 1
ATOM 1626 O O . ASP A 1 203 ? -36.106 43.063 50.285 1.00 28.44 203 ASP A O 1
ATOM 1630 N N . SER A 1 204 ? -36.331 41.430 51.658 1.00 30.19 204 SER A N 1
ATOM 1631 C CA . SER A 1 204 ? -36.086 40.392 52.670 1.00 30.19 204 SER A CA 1
ATOM 1632 C C . SER A 1 204 ? -37.142 39.319 52.385 1.00 30.19 204 SER A C 1
ATOM 1634 O O . SER A 1 204 ? -38.320 39.625 52.233 1.00 30.19 204 SER A O 1
ATOM 1636 N N . SER A 1 205 ? -36.737 38.051 52.481 1.00 31.75 205 SER A N 1
ATOM 1637 C CA . SER A 1 205 ? -37.564 36.903 52.902 1.00 31.75 205 SER A CA 1
ATOM 1638 C C . SER A 1 205 ? -38.648 36.322 51.969 1.00 31.75 205 SER A C 1
ATOM 1640 O O . SER A 1 205 ? -39.384 37.010 51.276 1.00 31.75 205 SER A O 1
ATOM 1642 N N . GLY A 1 206 ? -38.782 34.989 52.030 1.00 28.62 206 GLY A N 1
ATOM 1643 C CA . GLY A 1 206 ? -39.906 34.253 51.449 1.00 28.62 206 GLY A CA 1
ATOM 1644 C C . GLY A 1 206 ? -39.650 32.752 51.308 1.00 28.62 206 GLY A C 1
ATOM 1645 O O . GLY A 1 206 ? -39.366 32.264 50.222 1.00 28.62 206 GLY A O 1
ATOM 1646 N N . SER A 1 207 ? -39.719 32.027 52.424 1.00 28.66 207 SER A N 1
ATOM 1647 C CA . SER A 1 207 ? -39.537 30.573 52.548 1.00 28.66 207 SER A CA 1
ATOM 1648 C C . SER A 1 207 ? -40.874 29.810 52.505 1.00 28.66 207 SER A C 1
ATOM 1650 O O . SER A 1 207 ? -41.909 30.380 52.837 1.00 28.66 207 SER A O 1
ATOM 1652 N N . SER A 1 208 ? -40.778 28.482 52.307 1.00 31.09 208 SER A N 1
ATOM 1653 C CA . SER A 1 208 ? -41.676 27.426 52.835 1.00 31.09 208 SER A CA 1
ATOM 1654 C C . SER A 1 208 ? -42.912 27.055 51.983 1.00 31.09 208 SER A C 1
ATOM 1656 O O . SER A 1 208 ? -43.532 27.933 51.414 1.00 31.09 208 SER A O 1
ATOM 1658 N N . THR A 1 209 ? -43.461 25.831 51.910 1.00 30.09 209 THR A N 1
ATOM 1659 C CA . THR A 1 209 ? -43.095 24.414 52.156 1.00 30.09 209 THR A CA 1
ATOM 1660 C C . THR A 1 209 ? -44.384 23.568 51.899 1.00 30.09 209 THR A C 1
ATOM 1662 O O . THR A 1 209 ? -45.469 24.145 51.871 1.00 30.09 209 THR A O 1
ATOM 1665 N N . ARG A 1 210 ? -44.275 22.215 51.826 1.00 31.86 210 ARG A N 1
ATOM 1666 C CA . ARG A 1 210 ? -45.294 21.174 52.209 1.00 31.86 210 ARG A CA 1
ATOM 1667 C C . ARG A 1 210 ? -46.431 20.840 51.195 1.00 31.86 210 ARG A C 1
ATOM 1669 O O . ARG A 1 210 ? -46.809 21.718 50.446 1.00 31.86 210 ARG A O 1
ATOM 1676 N N . LEU A 1 211 ? -47.044 19.638 51.039 1.00 30.08 211 LEU A N 1
ATOM 1677 C CA . LEU A 1 211 ? -47.290 18.344 51.763 1.00 30.08 211 LEU A CA 1
ATOM 1678 C C . LEU A 1 211 ? -47.841 17.286 50.724 1.00 30.08 211 LEU A C 1
ATOM 1680 O O . LEU A 1 211 ? -48.440 17.722 49.752 1.00 30.08 211 LEU A O 1
ATOM 1684 N N . ARG A 1 212 ? -47.517 15.966 50.707 1.00 30.39 212 ARG A N 1
ATOM 1685 C CA . ARG A 1 212 ? -48.012 14.720 51.410 1.00 30.39 212 ARG A CA 1
ATOM 1686 C C . ARG A 1 212 ? -49.176 13.893 50.772 1.00 30.39 212 ARG A C 1
ATOM 1688 O O . ARG A 1 212 ? -50.160 14.472 50.343 1.00 30.39 212 ARG A O 1
ATOM 1695 N N . GLY A 1 213 ? -49.074 12.546 50.895 1.00 27.06 213 GLY A N 1
ATOM 1696 C CA . GLY A 1 213 ? -50.123 11.474 50.827 1.00 27.06 213 GLY A CA 1
ATOM 1697 C C . GLY A 1 213 ? -49.712 10.279 49.920 1.00 27.06 213 GLY A C 1
ATOM 1698 O O . GLY A 1 213 ? -49.488 10.538 48.747 1.00 27.06 213 GLY A O 1
ATOM 1699 N N . ALA A 1 214 ? -49.376 9.027 50.322 1.00 29.19 214 ALA A N 1
ATOM 1700 C CA . ALA A 1 214 ? -50.003 7.937 51.140 1.00 29.19 214 ALA A CA 1
ATOM 1701 C C . ALA A 1 214 ? -51.331 7.407 50.523 1.00 29.19 214 ALA A C 1
ATOM 1703 O O . ALA A 1 214 ? -52.093 8.253 50.077 1.00 29.19 214 ALA A O 1
ATOM 1704 N N . SER A 1 215 ? -51.733 6.120 50.400 1.00 29.42 215 SER A N 1
ATOM 1705 C CA . SER A 1 215 ? -51.526 4.791 51.068 1.00 29.42 215 SER A CA 1
ATOM 1706 C C . SER A 1 215 ? -52.369 3.721 50.281 1.00 29.42 215 SER A C 1
ATOM 1708 O O . SER A 1 215 ? -53.371 4.122 49.701 1.00 29.42 215 SER A O 1
ATOM 1710 N N . GLU A 1 216 ? -51.960 2.468 49.985 1.00 28.28 216 GLU A N 1
ATOM 1711 C CA . GLU A 1 216 ? -52.051 1.147 50.698 1.00 28.28 216 GLU A CA 1
ATOM 1712 C C . GLU A 1 216 ? -53.401 0.359 50.780 1.00 28.28 216 GLU A C 1
ATOM 1714 O O . GLU A 1 216 ? -54.477 0.947 50.797 1.00 28.28 216 GLU A O 1
ATOM 1719 N N . SER A 1 217 ? -53.260 -0.986 50.937 1.00 29.77 217 SER A N 1
ATOM 1720 C CA . SER A 1 217 ? -54.191 -2.127 51.253 1.00 29.77 217 SER A CA 1
ATOM 1721 C C . SER A 1 217 ? -54.614 -3.033 50.065 1.00 29.77 217 SER A C 1
ATOM 1723 O O . SER A 1 217 ? -54.989 -2.509 49.025 1.00 29.77 217 SER A O 1
ATOM 1725 N N . VAL A 1 218 ? -54.492 -4.381 50.003 1.00 28.44 218 VAL A N 1
ATOM 1726 C CA . VAL A 1 218 ? -54.371 -5.593 50.883 1.00 28.44 218 VAL A CA 1
ATOM 1727 C C . VAL A 1 218 ? -55.694 -6.275 51.301 1.00 28.44 218 VAL A C 1
ATOM 1729 O O . VAL A 1 218 ? -56.526 -5.655 51.950 1.00 28.44 218 VAL A O 1
ATOM 1732 N N . GLY A 1 219 ? -55.788 -7.592 51.013 1.00 27.59 219 GLY A N 1
ATOM 1733 C CA . GLY A 1 219 ? -56.697 -8.613 51.591 1.00 27.59 219 GLY A CA 1
ATOM 1734 C C . GLY A 1 219 ? -57.374 -9.496 50.518 1.00 27.59 219 GLY A C 1
ATOM 1735 O O . GLY A 1 219 ? -57.730 -8.961 49.478 1.00 27.59 219 GLY A O 1
ATOM 1736 N N . THR A 1 220 ? -57.650 -10.806 50.623 1.00 29.16 220 THR A N 1
ATOM 1737 C CA . THR A 1 220 ? -57.260 -11.967 51.463 1.00 29.16 220 THR A CA 1
ATOM 1738 C C .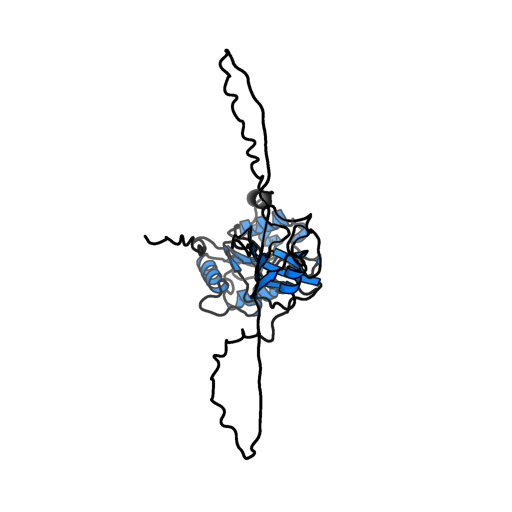 THR A 1 220 ? -57.939 -13.208 50.819 1.00 29.16 220 THR A C 1
ATOM 1740 O O . THR A 1 220 ? -59.004 -13.067 50.223 1.00 29.16 220 THR A O 1
ATOM 1743 N N . ASP A 1 221 ? -57.316 -14.387 50.932 1.00 30.53 221 ASP A N 1
ATOM 1744 C CA . ASP A 1 221 ? -57.744 -15.762 50.537 1.00 30.53 221 ASP A CA 1
ATOM 1745 C C . ASP A 1 221 ? -59.071 -16.244 51.211 1.00 30.53 221 ASP A C 1
ATOM 1747 O O . ASP A 1 221 ? -59.450 -15.589 52.188 1.00 30.53 221 ASP A O 1
ATOM 1751 N N . PRO A 1 222 ? -59.773 -17.358 50.809 1.00 42.91 222 PRO A N 1
ATOM 1752 C CA . PRO A 1 222 ? -59.175 -18.698 50.601 1.00 42.91 222 PRO A CA 1
ATOM 1753 C C . PRO A 1 222 ? -59.820 -19.742 49.631 1.00 42.91 222 PRO A C 1
ATOM 1755 O O . PRO A 1 222 ? -61.003 -19.732 49.309 1.00 42.91 222 PRO A O 1
ATOM 1758 N N . SER A 1 223 ? -58.969 -20.714 49.256 1.00 27.58 223 SER A N 1
ATOM 1759 C CA . SER A 1 223 ? -59.164 -22.172 49.044 1.00 27.58 223 SER A CA 1
ATOM 1760 C C . SER A 1 223 ? -60.367 -22.750 48.266 1.00 27.58 223 SER A C 1
ATOM 1762 O O . SER A 1 223 ? -61.473 -22.810 48.793 1.00 27.58 223 SER A O 1
ATOM 1764 N N . ALA A 1 224 ? -60.080 -23.431 47.144 1.00 30.42 224 ALA A N 1
ATOM 1765 C CA . ALA A 1 224 ? -60.549 -24.800 4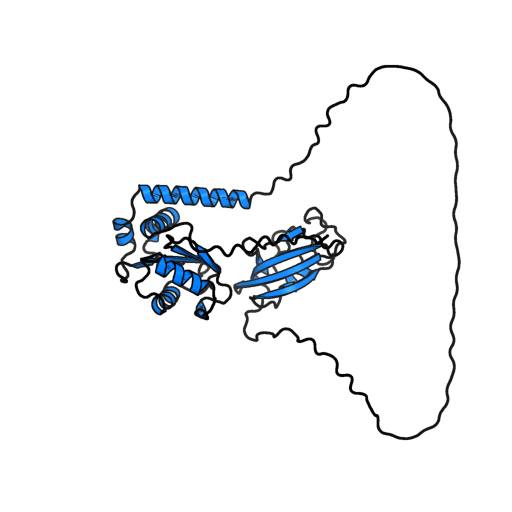6.861 1.00 30.42 224 ALA A CA 1
ATOM 1766 C C . ALA A 1 224 ? -59.735 -25.447 45.718 1.00 30.42 224 ALA A C 1
ATOM 1768 O O . ALA A 1 224 ? -59.406 -24.826 44.712 1.00 30.42 224 ALA A O 1
ATOM 1769 N N . SER A 1 225 ? -59.397 -26.715 45.920 1.00 28.34 225 SER A N 1
ATOM 1770 C CA . SER A 1 225 ? -58.611 -27.621 45.083 1.00 28.34 225 SER A CA 1
ATOM 1771 C C . SER A 1 225 ? -59.296 -28.056 43.782 1.00 28.34 225 SER A C 1
ATOM 1773 O O . SER A 1 225 ? -60.479 -28.383 43.806 1.00 28.34 225 SER A O 1
ATOM 1775 N N . SER A 1 226 ? -58.520 -28.242 42.707 1.00 28.69 226 SER A N 1
ATOM 1776 C CA . SER A 1 226 ? -58.311 -29.527 41.992 1.00 28.69 226 SER A CA 1
ATOM 1777 C C . SER A 1 226 ? -57.895 -29.312 40.526 1.00 28.69 226 SER A C 1
ATOM 1779 O O . SER A 1 226 ? -58.435 -28.440 39.862 1.00 28.69 226 SER A O 1
ATOM 1781 N N . SER A 1 227 ? -56.925 -30.130 40.074 1.00 30.73 227 SER A N 1
ATOM 1782 C CA . SER A 1 227 ? -56.665 -30.635 38.701 1.00 30.73 227 SER A CA 1
ATOM 1783 C C . SER A 1 227 ? -56.766 -29.673 37.502 1.00 30.73 227 SER A C 1
ATOM 1785 O O . SER A 1 227 ? -57.758 -28.998 37.313 1.00 30.73 227 SER A O 1
ATOM 1787 N N . SER A 1 228 ? -55.920 -29.640 36.481 1.00 28.83 228 SER A N 1
ATOM 1788 C CA . SER A 1 228 ? -54.703 -30.320 36.037 1.00 28.83 228 SER A CA 1
ATOM 1789 C C . SER A 1 228 ? -54.495 -29.801 34.598 1.00 28.83 228 SER A C 1
ATOM 1791 O O . SER A 1 228 ? -55.470 -29.492 33.918 1.00 28.83 228 SER A O 1
ATOM 1793 N N . SER A 1 229 ? -53.250 -29.780 34.116 1.00 32.38 229 SER A N 1
ATOM 1794 C CA . SER A 1 229 ? -52.816 -29.526 32.722 1.00 32.38 229 SER A CA 1
ATOM 1795 C C . SER A 1 229 ? -52.941 -28.087 32.179 1.00 32.38 229 SER A C 1
ATOM 1797 O O . SER A 1 229 ? -53.999 -27.598 31.802 1.00 32.38 229 SER A O 1
ATOM 1799 N N . HIS A 1 230 ? -51.790 -27.409 32.136 1.00 33.38 230 HIS A N 1
ATOM 1800 C CA . HIS A 1 230 ? -51.600 -26.044 31.651 1.00 33.38 230 HIS A CA 1
ATOM 1801 C C . HIS A 1 230 ? -51.667 -25.946 30.119 1.00 33.38 230 HIS A C 1
ATOM 1803 O O . HIS A 1 230 ? -50.890 -26.579 29.407 1.00 33.38 230 HIS A O 1
ATOM 1809 N N . SER A 1 231 ? -52.531 -25.051 29.641 1.00 34.44 231 SER A N 1
ATOM 1810 C CA . SER A 1 231 ? -52.426 -24.380 28.344 1.00 34.44 231 SER A CA 1
ATOM 1811 C C . SER A 1 231 ? -51.435 -23.219 28.477 1.00 34.44 231 SER A C 1
ATOM 1813 O O . SER A 1 231 ? -51.639 -22.356 29.331 1.00 34.44 231 SER A O 1
ATOM 1815 N N . THR A 1 232 ? -50.418 -23.141 27.610 1.00 34.25 232 THR A N 1
ATOM 1816 C CA . THR A 1 232 ? -49.580 -21.936 27.509 1.00 34.25 232 THR A CA 1
ATOM 1817 C C . THR A 1 232 ? -49.438 -21.476 26.064 1.00 34.25 232 THR A C 1
ATOM 1819 O O . THR A 1 232 ? -48.796 -22.097 25.221 1.00 34.25 232 THR A O 1
ATOM 1822 N N . THR A 1 233 ? -50.049 -20.321 25.840 1.00 34.31 233 THR A N 1
ATOM 1823 C CA . THR A 1 233 ? -50.086 -19.453 24.671 1.00 34.31 233 THR A CA 1
ATOM 1824 C C . THR A 1 233 ? -48.707 -19.205 24.054 1.00 34.31 233 THR A C 1
ATOM 1826 O O . THR A 1 233 ? -47.787 -18.677 24.684 1.00 34.31 233 THR A O 1
ATOM 1829 N N . GLN A 1 234 ? -48.580 -19.534 22.771 1.00 37.50 234 GLN A N 1
ATOM 1830 C CA . GLN A 1 234 ? -47.359 -19.417 21.980 1.00 37.50 234 GLN A CA 1
ATOM 1831 C C . GLN A 1 234 ? -47.107 -17.951 21.571 1.00 37.50 234 GLN A C 1
ATOM 1833 O O . GLN A 1 234 ? -47.481 -17.496 20.493 1.00 37.50 234 GLN A O 1
ATOM 1838 N N . ARG A 1 235 ? -46.447 -17.177 22.443 1.00 39.19 235 ARG A N 1
ATOM 1839 C CA . ARG A 1 235 ? -45.836 -15.885 22.078 1.00 39.19 235 ARG A CA 1
ATOM 1840 C C . ARG A 1 235 ? -44.564 -16.141 21.264 1.00 39.19 235 ARG A C 1
ATOM 1842 O O . ARG A 1 235 ? -43.477 -16.286 21.824 1.00 39.19 235 ARG A O 1
ATOM 1849 N N . HIS A 1 236 ? -44.673 -16.145 19.937 1.00 40.94 236 HIS A N 1
ATOM 1850 C CA . HIS A 1 236 ? -43.502 -16.095 19.060 1.00 40.94 236 HIS A CA 1
ATOM 1851 C C . HIS A 1 236 ? -42.829 -14.716 19.151 1.00 40.94 236 HIS A C 1
ATOM 1853 O O . HIS A 1 236 ? -43.149 -13.770 18.434 1.00 40.94 236 HIS A O 1
ATOM 1859 N N . ARG A 1 237 ? -41.875 -14.603 20.083 1.00 43.06 237 ARG A N 1
ATOM 1860 C CA . ARG A 1 237 ? -40.901 -13.510 20.143 1.00 43.06 237 ARG A CA 1
ATOM 1861 C C . ARG A 1 237 ? -40.084 -13.488 18.849 1.00 43.06 237 ARG A C 1
ATOM 1863 O O . ARG A 1 237 ? -39.439 -14.476 18.498 1.00 43.06 237 ARG A O 1
ATOM 1870 N N . ARG A 1 238 ? -40.079 -12.327 18.190 1.00 42.69 238 ARG A N 1
ATOM 1871 C CA . ARG A 1 238 ? -39.114 -11.938 17.155 1.00 42.69 238 ARG A CA 1
ATOM 1872 C C . ARG A 1 238 ? -37.696 -12.203 17.675 1.00 42.69 238 ARG A C 1
ATOM 1874 O O . ARG A 1 238 ? -37.274 -11.583 18.649 1.00 42.69 238 ARG A O 1
ATOM 1881 N N . ARG A 1 239 ? -36.971 -13.133 17.050 1.00 40.62 239 ARG A N 1
ATOM 1882 C CA . ARG A 1 239 ? -35.525 -13.267 17.257 1.00 40.62 239 ARG A CA 1
ATOM 1883 C C . ARG A 1 239 ? -34.862 -12.105 16.526 1.00 40.62 239 ARG A C 1
ATOM 1885 O O . ARG A 1 239 ? -34.853 -12.086 15.300 1.00 40.62 239 ARG A O 1
ATOM 1892 N N . ASN A 1 240 ? -34.315 -11.152 17.277 1.00 41.31 240 ASN A N 1
ATOM 1893 C CA . ASN A 1 240 ? -33.222 -10.336 16.765 1.00 41.31 240 ASN A CA 1
ATOM 1894 C C . ASN A 1 240 ? -32.084 -11.300 16.421 1.00 41.31 240 ASN A C 1
ATOM 1896 O O . ASN A 1 240 ? -31.630 -12.051 17.286 1.00 41.31 240 ASN A O 1
ATOM 1900 N N . ALA A 1 241 ? -31.678 -11.314 15.155 1.00 39.22 241 ALA A N 1
ATOM 1901 C CA . ALA A 1 241 ? -30.472 -11.994 14.726 1.00 39.22 241 ALA A CA 1
ATOM 1902 C C . ALA A 1 241 ? -29.293 -11.390 15.503 1.00 39.22 241 ALA A C 1
ATOM 1904 O O . ALA A 1 241 ? -28.959 -10.221 15.320 1.00 39.22 241 ALA A O 1
ATOM 1905 N N . LEU A 1 242 ? -28.713 -12.169 16.419 1.00 45.88 242 LEU A N 1
ATOM 1906 C CA . LEU A 1 242 ? -27.373 -11.898 16.918 1.00 45.88 242 LEU A CA 1
ATOM 1907 C C . LEU A 1 242 ? -26.436 -11.918 15.707 1.00 45.88 242 LEU A C 1
ATOM 1909 O O . LEU A 1 242 ? -26.434 -12.890 14.951 1.00 45.88 242 LEU A O 1
ATOM 1913 N N . GLU A 1 243 ? -25.664 -10.847 15.547 1.00 47.19 243 GLU A N 1
ATOM 1914 C CA . GLU A 1 243 ? -24.538 -10.759 14.622 1.00 47.19 243 GLU A CA 1
ATOM 1915 C C . GLU A 1 243 ? -23.725 -12.057 14.628 1.00 47.19 243 GLU A C 1
ATOM 1917 O O . GLU A 1 243 ? -23.305 -12.567 15.671 1.00 47.19 243 GLU A O 1
ATOM 1922 N N . VAL A 1 244 ? -23.530 -12.598 13.430 1.00 41.44 244 VAL A N 1
ATOM 1923 C CA . VAL A 1 244 ? -22.798 -13.833 13.175 1.00 41.44 244 VAL A CA 1
ATOM 1924 C C . VAL A 1 244 ? -21.355 -13.654 13.654 1.00 41.44 244 VAL A C 1
ATOM 1926 O O . VAL A 1 244 ? -20.548 -12.995 13.002 1.00 41.44 244 VAL A O 1
ATOM 1929 N N . ARG A 1 245 ? -21.008 -14.262 14.796 1.00 46.25 245 ARG A N 1
ATOM 1930 C CA . ARG A 1 245 ? -19.610 -14.447 15.203 1.00 46.25 245 ARG A CA 1
ATOM 1931 C C . ARG A 1 245 ? -18.933 -15.342 14.169 1.00 46.25 245 ARG A C 1
ATOM 1933 O O . ARG A 1 245 ? -19.157 -16.549 14.148 1.00 46.25 245 ARG A O 1
ATOM 1940 N N . ASN A 1 246 ? -18.122 -14.741 13.304 1.00 46.03 246 ASN A N 1
ATOM 1941 C CA . ASN A 1 246 ? -17.252 -15.459 12.382 1.00 46.03 246 ASN A CA 1
ATOM 1942 C C . ASN A 1 246 ? -16.210 -16.249 13.204 1.00 46.03 246 ASN A C 1
ATOM 1944 O O . ASN A 1 246 ? -15.406 -15.627 13.898 1.00 46.03 246 ASN A O 1
ATOM 1948 N N . PRO A 1 247 ? -16.192 -17.593 13.185 1.00 52.22 247 PRO A N 1
ATOM 1949 C CA . PRO A 1 247 ? -15.454 -18.372 14.182 1.00 52.22 247 PRO A CA 1
ATOM 1950 C C . PRO A 1 247 ? -13.930 -18.452 13.946 1.00 52.22 247 PRO A C 1
ATOM 1952 O O . PRO A 1 247 ? -13.275 -19.314 14.524 1.00 52.22 247 PRO A O 1
ATOM 1955 N N . LYS A 1 248 ? -13.336 -17.589 13.104 1.00 65.94 248 LYS A N 1
ATOM 1956 C CA . LYS A 1 248 ? -11.904 -17.657 12.733 1.00 65.94 248 LYS A CA 1
ATOM 1957 C C . LYS A 1 248 ? -11.185 -16.307 12.580 1.00 65.94 248 LYS A C 1
ATOM 1959 O O . LYS A 1 248 ? -10.165 -16.241 11.901 1.00 65.94 248 LYS A O 1
ATOM 1964 N N . CYS A 1 249 ? -11.681 -15.216 13.158 1.00 76.12 249 CYS A N 1
ATOM 1965 C CA . CYS A 1 249 ? -10.936 -13.950 13.140 1.00 76.12 249 CYS A CA 1
ATOM 1966 C C . CYS A 1 249 ? -10.010 -13.816 14.363 1.00 76.12 249 CYS A C 1
ATOM 1968 O O . CYS A 1 249 ? -10.407 -14.208 15.462 1.00 76.12 249 CYS A O 1
ATOM 1970 N N . PRO A 1 250 ? -8.792 -13.255 14.206 1.00 78.38 250 PRO A N 1
ATOM 1971 C CA . PRO A 1 250 ? -7.979 -12.850 15.347 1.00 78.38 250 PRO A CA 1
ATOM 1972 C C . PRO A 1 250 ? -8.786 -11.883 16.217 1.00 78.38 250 PRO A C 1
ATOM 1974 O O . PRO A 1 250 ? -9.346 -10.916 15.703 1.00 78.38 250 PRO A O 1
ATOM 1977 N N . LEU A 1 251 ? -8.868 -12.167 17.515 1.00 91.19 251 LEU A N 1
ATOM 1978 C CA . LEU A 1 251 ? -9.569 -11.338 18.500 1.00 91.19 251 LEU A CA 1
ATOM 1979 C C . LEU A 1 251 ? -8.584 -10.390 19.171 1.00 91.19 251 LEU A C 1
ATOM 1981 O O . LEU A 1 251 ? -7.526 -10.852 19.579 1.00 91.19 251 LEU A O 1
ATOM 1985 N N . GLY A 1 252 ? -8.917 -9.113 19.338 1.00 91.38 252 GLY A N 1
ATOM 1986 C CA . GLY A 1 252 ? -8.055 -8.147 20.020 1.00 91.38 252 GLY A CA 1
ATOM 1987 C C . GLY A 1 252 ? -7.814 -8.548 21.476 1.00 91.38 252 GLY A C 1
ATOM 1988 O O . GLY A 1 252 ? -8.770 -8.724 22.235 1.00 91.38 252 GLY A O 1
ATOM 1989 N N . GLY A 1 253 ? -6.548 -8.712 21.850 1.00 92.88 253 GLY A N 1
ATOM 1990 C CA . GLY A 1 253 ? -6.104 -9.076 23.194 1.00 92.88 253 GLY A CA 1
ATOM 1991 C C . GLY A 1 253 ? -5.151 -8.047 23.798 1.00 92.88 253 GLY A C 1
ATOM 1992 O O . GLY A 1 253 ? -4.665 -7.147 23.115 1.00 92.88 253 GLY A O 1
ATOM 1993 N N . ASP A 1 254 ? -4.896 -8.178 25.099 1.00 94.75 254 ASP A N 1
ATOM 1994 C CA . ASP A 1 254 ? -3.916 -7.344 25.798 1.00 94.75 254 ASP A CA 1
ATOM 1995 C C . ASP A 1 254 ? -2.533 -7.450 25.134 1.00 94.75 254 ASP A C 1
ATOM 1997 O O . ASP A 1 254 ? -2.078 -8.540 24.796 1.00 94.75 254 ASP A O 1
ATOM 2001 N N . GLY A 1 255 ? -1.875 -6.310 24.925 1.00 91.69 255 GLY A N 1
ATOM 2002 C CA . GLY A 1 255 ? -0.563 -6.220 24.285 1.00 91.69 255 GLY A CA 1
ATOM 2003 C C . GLY A 1 255 ? -0.575 -6.144 22.755 1.00 91.69 255 GLY A C 1
ATOM 2004 O O . GLY A 1 255 ? 0.401 -5.625 22.200 1.00 91.69 255 GLY A O 1
ATOM 2005 N N . ASP A 1 256 ? -1.649 -6.586 22.088 1.00 92.44 256 ASP A N 1
ATOM 2006 C CA . ASP A 1 256 ? -1.761 -6.556 20.624 1.00 92.44 256 ASP A CA 1
ATOM 2007 C C . ASP A 1 256 ? -1.651 -5.117 20.102 1.00 92.44 256 ASP A C 1
ATOM 2009 O O . ASP A 1 256 ? -2.171 -4.172 20.704 1.00 92.44 256 ASP A O 1
ATOM 2013 N N . LEU A 1 257 ? -1.002 -4.936 18.953 1.00 92.88 257 LEU A N 1
ATOM 2014 C CA . LEU A 1 257 ? -0.996 -3.659 18.250 1.00 92.88 257 LEU A CA 1
ATOM 2015 C C . LEU A 1 257 ? -2.249 -3.592 17.363 1.00 92.88 257 LEU A C 1
ATOM 2017 O O . LEU A 1 257 ? -2.342 -4.248 16.326 1.00 92.88 257 LEU A O 1
ATOM 2021 N N . VAL A 1 258 ? -3.238 -2.821 17.809 1.00 94.62 258 VAL A N 1
ATOM 2022 C CA . VAL A 1 258 ? -4.552 -2.713 17.168 1.00 94.62 258 VAL A CA 1
ATOM 2023 C C . VAL A 1 258 ? -4.620 -1.487 16.268 1.00 94.62 258 VAL A C 1
ATOM 2025 O O . VAL A 1 258 ? -4.102 -0.424 16.612 1.00 94.62 258 VAL A O 1
ATOM 2028 N N . HIS A 1 259 ? -5.286 -1.637 15.125 1.00 94.88 259 HIS A N 1
ATOM 2029 C CA . HIS A 1 259 ? -5.551 -0.567 14.165 1.00 94.88 259 HIS A CA 1
ATOM 2030 C C . HIS A 1 259 ? -7.050 -0.295 14.186 1.00 94.88 259 HIS A C 1
ATOM 2032 O O . HIS A 1 259 ? -7.835 -1.172 13.833 1.00 94.88 259 HIS A O 1
ATOM 2038 N N . VAL A 1 260 ? -7.473 0.889 14.622 1.00 96.38 260 VAL A N 1
ATOM 2039 C CA . VAL A 1 260 ? -8.888 1.169 14.909 1.00 96.38 260 VAL A CA 1
ATOM 2040 C C . VAL A 1 260 ? -9.323 2.459 14.234 1.00 96.38 260 VAL A C 1
ATOM 2042 O O . VAL A 1 260 ? -8.712 3.507 14.432 1.00 96.38 260 VAL A O 1
ATOM 2045 N N . HIS A 1 261 ? -10.432 2.415 13.499 1.00 97.56 261 HIS A N 1
ATOM 2046 C CA . HIS A 1 261 ? -11.194 3.630 13.238 1.00 97.56 261 HIS A CA 1
ATOM 2047 C C . HIS A 1 261 ? -12.227 3.825 14.337 1.00 97.56 261 HIS A C 1
ATOM 2049 O O . HIS A 1 261 ? -12.990 2.919 14.659 1.00 97.56 261 HIS A O 1
ATOM 2055 N N . TYR A 1 262 ? -12.288 5.027 14.886 1.00 96.81 262 TYR A N 1
ATOM 2056 C CA . TYR A 1 262 ? -13.356 5.442 15.774 1.00 96.81 262 TYR A CA 1
ATOM 2057 C C . TYR A 1 262 ? -13.901 6.821 15.415 1.00 96.81 262 TYR A C 1
ATOM 2059 O O . TYR A 1 262 ? -13.194 7.670 14.865 1.00 96.81 262 TYR A O 1
ATOM 2067 N N . THR A 1 263 ? -15.161 7.020 15.781 1.00 96.56 263 THR A N 1
ATOM 2068 C CA . THR A 1 263 ? -15.809 8.325 15.896 1.00 96.56 263 THR A CA 1
ATOM 2069 C C . THR A 1 263 ? -16.420 8.424 17.287 1.00 96.56 263 THR A C 1
ATOM 2071 O O . THR A 1 263 ? -17.076 7.477 17.735 1.00 96.56 263 THR A O 1
ATOM 2074 N N . SER A 1 264 ? -16.190 9.538 17.974 1.00 94.44 264 SER A N 1
ATOM 2075 C CA . SER A 1 264 ? -16.653 9.778 19.337 1.00 94.44 264 SER A CA 1
ATOM 2076 C C . SER A 1 264 ? -17.700 10.889 19.392 1.00 94.44 264 SER A C 1
ATOM 2078 O O . SER A 1 264 ? -17.615 11.898 18.689 1.00 94.44 264 SER A O 1
ATOM 2080 N N . PHE A 1 265 ? -18.693 10.694 20.257 1.00 95.06 265 PHE A N 1
ATOM 2081 C CA . PHE A 1 265 ? -19.814 11.607 20.440 1.00 95.06 265 PHE A CA 1
ATOM 2082 C C . PHE A 1 265 ? -20.082 11.854 21.926 1.00 95.06 265 PHE A C 1
ATOM 2084 O O . PHE A 1 265 ? -19.959 10.936 22.746 1.00 95.06 265 PHE A O 1
ATOM 2091 N N . LEU A 1 266 ? -20.498 13.074 22.266 1.00 94.25 266 LEU A N 1
ATOM 2092 C CA . LEU A 1 266 ? -21.063 13.392 23.579 1.00 94.25 266 LEU A CA 1
ATOM 2093 C C . LEU A 1 266 ? -22.479 12.815 23.645 1.00 94.25 266 LEU A C 1
ATOM 2095 O O . LEU A 1 266 ? -23.308 13.125 22.790 1.00 94.25 266 LEU A O 1
ATOM 2099 N N . LYS A 1 267 ? -22.786 11.965 24.631 1.00 91.44 267 LYS A N 1
ATOM 2100 C CA . LYS A 1 267 ? -24.083 11.271 24.678 1.00 91.44 267 LYS A CA 1
ATOM 2101 C C . LYS A 1 267 ? -25.252 12.239 24.838 1.00 91.44 267 LYS A C 1
ATOM 2103 O O . LYS A 1 267 ? -26.300 11.997 24.245 1.00 91.44 267 LYS A O 1
ATOM 2108 N N . LYS A 1 268 ? -25.094 13.285 25.654 1.00 88.44 268 LYS A N 1
ATOM 2109 C CA . LYS A 1 268 ? -26.175 14.231 25.950 1.00 88.44 268 LYS A CA 1
ATOM 2110 C C . LYS A 1 268 ? -26.605 15.051 24.732 1.00 88.44 268 LYS A C 1
ATOM 2112 O O . LYS A 1 268 ? -27.798 15.243 24.531 1.00 88.44 268 LYS A O 1
ATOM 2117 N N . GLU A 1 269 ? -25.646 15.521 23.942 1.00 86.69 269 GLU A N 1
ATOM 2118 C CA . GLU A 1 269 ? -25.897 16.440 22.821 1.00 86.69 269 GLU A CA 1
ATOM 2119 C C . GLU A 1 269 ? -25.874 15.736 21.457 1.00 86.69 269 GLU A C 1
ATOM 2121 O O . GLU A 1 269 ? -26.396 16.259 20.480 1.00 86.69 269 GLU A O 1
ATOM 2126 N N . GLY A 1 270 ? -25.273 14.545 21.370 1.00 88.19 270 GLY A N 1
ATOM 2127 C CA . GLY A 1 270 ? -25.031 13.845 20.106 1.00 88.19 270 GLY A CA 1
ATOM 2128 C C . GLY A 1 270 ? -23.884 14.438 19.282 1.00 88.19 270 GLY A C 1
ATOM 2129 O O . GLY A 1 270 ? -23.580 13.921 18.211 1.00 88.19 270 GLY A O 1
ATOM 2130 N N . THR A 1 271 ? -23.229 15.491 19.775 1.00 90.62 271 THR A N 1
ATOM 2131 C CA . THR A 1 271 ? -22.149 16.202 19.086 1.00 90.62 271 THR A CA 1
ATOM 2132 C C . THR A 1 271 ? -20.921 15.312 18.912 1.00 90.62 271 THR A C 1
ATOM 2134 O O . THR A 1 271 ? -20.394 14.774 19.890 1.00 90.62 271 THR A O 1
ATOM 2137 N N . GLN A 1 272 ? -20.443 15.181 17.673 1.00 92.88 272 GLN A N 1
ATOM 2138 C CA . GLN A 1 272 ? -19.158 14.553 17.369 1.00 92.88 272 GLN A CA 1
ATOM 2139 C C . GLN A 1 272 ? -18.016 15.479 17.798 1.00 92.88 272 GLN A C 1
ATOM 2141 O O . GLN A 1 272 ? -18.018 16.650 17.428 1.00 92.88 272 GLN A O 1
ATOM 2146 N N . PHE A 1 273 ? -17.019 14.960 18.518 1.00 88.31 273 PHE A N 1
ATOM 2147 C CA . PHE A 1 273 ? -15.854 15.760 18.932 1.00 88.31 273 PHE A CA 1
ATOM 2148 C C . PHE A 1 273 ? -14.511 15.209 18.437 1.00 88.31 273 PHE A C 1
ATOM 2150 O O . PHE A 1 273 ? -13.547 15.966 18.348 1.00 88.31 273 PHE A O 1
ATOM 2157 N N . GLU A 1 274 ? -14.431 13.929 18.061 1.00 89.81 274 GLU A N 1
ATOM 2158 C CA . GLU A 1 274 ? -13.228 13.339 17.466 1.00 89.81 274 GLU A CA 1
ATOM 2159 C C . GLU A 1 274 ? -13.604 12.241 16.458 1.00 89.81 274 GLU A C 1
ATOM 2161 O O . GLU A 1 274 ? -14.559 11.483 16.649 1.00 89.81 274 GLU A O 1
ATOM 2166 N N . SER A 1 275 ? -12.862 12.151 15.352 1.00 93.56 275 SER A N 1
ATOM 2167 C CA . SER A 1 275 ? -12.980 11.046 14.404 1.00 93.56 275 SER A CA 1
ATOM 2168 C C . SER A 1 275 ? -11.660 10.791 13.697 1.00 93.56 275 SER A C 1
ATOM 2170 O O . SER A 1 275 ? -10.913 11.710 13.379 1.00 93.56 275 SER A O 1
ATOM 2172 N N . THR A 1 276 ? -11.417 9.519 13.417 1.00 92.31 276 THR A N 1
ATOM 2173 C CA . THR A 1 276 ? -10.308 9.038 12.577 1.00 92.31 276 THR A CA 1
ATOM 2174 C C . THR A 1 276 ? -10.782 8.673 11.168 1.00 92.31 276 THR A C 1
ATOM 2176 O O . THR A 1 276 ? -9.995 8.213 10.343 1.00 92.31 276 THR A O 1
ATOM 2179 N N . ARG A 1 277 ? -12.084 8.820 10.882 1.00 87.75 277 ARG A N 1
ATOM 2180 C CA . ARG A 1 277 ? -12.636 8.623 9.536 1.00 87.75 277 ARG A CA 1
ATOM 2181 C C . ARG A 1 277 ? -12.099 9.714 8.606 1.00 87.75 277 ARG A C 1
ATOM 2183 O O . ARG A 1 277 ? -11.946 10.855 9.022 1.00 87.75 277 ARG A O 1
ATOM 2190 N N . GLY A 1 278 ? -11.811 9.347 7.357 1.00 78.31 278 GLY A N 1
ATOM 2191 C CA . GLY A 1 278 ? -11.191 10.243 6.371 1.00 78.31 278 GLY A CA 1
ATOM 2192 C C . GLY A 1 278 ? -9.659 10.328 6.451 1.00 78.31 278 GLY A C 1
ATOM 2193 O O . GLY A 1 278 ? -9.056 11.052 5.668 1.00 78.31 278 GLY A O 1
ATOM 2194 N N . GLY A 1 279 ? -9.021 9.583 7.362 1.00 82.31 279 GLY A N 1
ATOM 2195 C CA . GLY A 1 279 ? -7.564 9.476 7.482 1.00 82.31 279 GLY A CA 1
ATOM 2196 C C . GLY A 1 279 ? -7.095 8.040 7.734 1.00 82.31 279 GLY A C 1
ATOM 2197 O O . GLY A 1 279 ? -7.807 7.078 7.434 1.00 82.31 279 GLY A O 1
ATOM 2198 N N . ASP A 1 280 ? -5.894 7.893 8.294 1.00 80.44 280 ASP A N 1
ATOM 2199 C CA . ASP A 1 280 ? -5.343 6.589 8.677 1.00 80.44 280 ASP A CA 1
ATOM 2200 C C . ASP A 1 280 ? -5.974 6.056 9.984 1.00 80.44 280 ASP A C 1
ATOM 2202 O O . ASP A 1 280 ? -6.421 6.844 10.826 1.00 80.44 280 ASP A O 1
ATOM 2206 N N . PRO A 1 281 ? -6.038 4.722 10.185 1.00 89.62 281 PRO A N 1
ATOM 2207 C CA . PRO A 1 281 ? -6.489 4.142 11.447 1.00 89.62 281 PRO A CA 1
ATOM 2208 C C . PRO A 1 281 ? -5.637 4.613 12.627 1.00 89.62 281 PRO A C 1
ATOM 2210 O O . PRO A 1 281 ? -4.427 4.803 12.510 1.00 89.62 281 PRO A O 1
ATOM 2213 N N . TYR A 1 282 ? -6.256 4.729 13.797 1.00 94.38 282 TYR A N 1
ATOM 2214 C CA . TYR A 1 282 ? -5.532 4.977 15.033 1.00 94.38 282 TYR A CA 1
ATOM 2215 C C . TYR A 1 282 ? -4.851 3.692 15.511 1.00 94.38 282 TYR A C 1
ATOM 2217 O O . TYR A 1 282 ? -5.523 2.684 15.737 1.00 94.38 282 TYR A O 1
ATOM 2225 N N . VAL A 1 283 ? -3.521 3.724 15.644 1.00 93.25 283 VAL A N 1
ATOM 2226 C CA . VAL A 1 283 ? -2.702 2.540 15.944 1.00 93.25 283 VAL A CA 1
ATOM 2227 C C . VAL A 1 283 ? -2.064 2.653 17.323 1.00 93.25 283 VAL A C 1
ATOM 2229 O O . VAL A 1 283 ? -1.290 3.574 17.586 1.00 93.25 283 VAL A O 1
ATOM 2232 N N . PHE A 1 284 ? -2.338 1.688 18.199 1.00 94.69 284 PHE A N 1
ATOM 2233 C CA . PHE A 1 284 ? -1.776 1.653 19.551 1.00 94.69 284 PHE A CA 1
ATOM 2234 C C . PHE A 1 284 ? -1.719 0.222 20.103 1.00 94.69 284 PHE A C 1
ATOM 2236 O O . PHE A 1 284 ? -2.319 -0.695 19.550 1.00 94.69 284 PHE A O 1
ATOM 2243 N N . LYS A 1 285 ? -0.962 0.013 21.189 1.00 95.31 285 LYS A N 1
ATOM 2244 C CA . LYS A 1 285 ? -0.924 -1.283 21.884 1.00 95.31 285 LYS A CA 1
ATOM 2245 C C . LYS A 1 285 ? -2.089 -1.376 22.865 1.00 95.31 285 LYS A C 1
ATOM 2247 O O . LYS A 1 285 ? -2.137 -0.590 23.812 1.00 95.31 285 LYS A O 1
ATOM 2252 N N . LEU A 1 286 ? -2.993 -2.330 22.661 1.00 96.38 286 LEU A N 1
ATOM 2253 C CA . LEU A 1 286 ? -4.135 -2.548 23.542 1.00 96.38 286 LEU A CA 1
ATOM 2254 C C . LEU A 1 286 ? -3.644 -2.882 24.959 1.00 96.38 286 LEU A C 1
ATOM 2256 O O . LEU A 1 286 ? -2.654 -3.592 25.129 1.00 96.38 286 LEU A O 1
ATOM 2260 N N . GLY A 1 287 ? -4.280 -2.298 25.975 1.00 94.62 287 GLY A N 1
ATOM 2261 C CA . GLY A 1 287 ? -3.847 -2.443 27.369 1.00 94.62 287 GLY A CA 1
ATOM 2262 C C . GLY A 1 287 ? -2.717 -1.518 27.815 1.00 94.62 287 GLY A C 1
ATOM 2263 O O . GLY A 1 287 ? -2.396 -1.459 29.002 1.00 94.62 287 GLY A O 1
ATOM 2264 N N . LYS A 1 288 ? -2.098 -0.764 26.898 1.00 93.38 288 LYS A N 1
ATOM 2265 C CA . LYS A 1 288 ? -1.053 0.212 27.232 1.00 93.38 288 LYS A CA 1
ATOM 2266 C C . LYS A 1 288 ? -1.602 1.628 27.126 1.00 93.38 288 LYS A C 1
ATOM 2268 O O . LYS A 1 288 ? -2.273 1.977 26.163 1.00 93.38 288 LYS A O 1
ATOM 2273 N N . CYS A 1 289 ? -1.268 2.444 28.117 1.00 92.12 289 CYS A N 1
ATOM 2274 C CA . CYS A 1 289 ? -1.557 3.871 28.134 1.00 92.12 289 CYS A CA 1
ATOM 2275 C C . CYS A 1 289 ? -0.239 4.639 27.996 1.00 92.12 289 CYS A C 1
ATOM 2277 O O . CYS A 1 289 ? 0.719 4.341 28.711 1.00 92.12 289 CYS A O 1
ATOM 2279 N N . LYS A 1 290 ? -0.181 5.582 27.050 1.00 88.56 290 LYS A N 1
ATOM 2280 C CA . LYS A 1 290 ? 0.984 6.457 26.832 1.00 88.56 290 LYS A CA 1
ATOM 2281 C C . LYS A 1 290 ? 0.656 7.922 27.087 1.00 88.56 290 LYS A C 1
ATOM 2283 O O . LYS A 1 290 ? 1.472 8.627 27.667 1.00 88.56 290 LYS A O 1
ATOM 2288 N N . ASP A 1 291 ? -0.525 8.359 26.661 1.00 87.38 291 ASP A N 1
ATOM 2289 C CA . ASP A 1 291 ? -0.981 9.738 26.779 1.00 87.38 291 ASP A CA 1
ATOM 2290 C C . ASP A 1 291 ? -2.418 9.757 27.309 1.00 87.38 291 ASP A C 1
ATOM 2292 O O . ASP A 1 291 ? -3.358 9.370 26.620 1.00 87.38 291 ASP A O 1
ATOM 2296 N N . HIS A 1 292 ? -2.595 10.226 28.546 1.00 87.38 292 HIS A N 1
ATOM 2297 C CA . HIS A 1 292 ? -3.896 10.269 29.220 1.00 87.38 292 HIS A CA 1
ATOM 2298 C C . HIS A 1 292 ? -4.930 11.171 28.526 1.00 87.38 292 HIS A C 1
ATOM 2300 O O . HIS A 1 292 ? -6.114 11.084 28.845 1.00 87.38 292 HIS A O 1
ATOM 2306 N N . SER A 1 293 ? -4.509 12.010 27.571 1.00 86.75 293 SER A N 1
ATOM 2307 C CA . SER A 1 293 ? -5.413 12.803 26.732 1.00 86.75 293 SER A CA 1
ATOM 2308 C C . SER A 1 293 ? -6.018 12.019 25.561 1.00 86.75 293 SER A C 1
ATOM 2310 O O . SER A 1 293 ? -6.910 12.529 24.879 1.00 86.75 293 SER A O 1
ATOM 2312 N N . LYS A 1 294 ? -5.552 10.788 25.318 1.00 91.69 294 LYS A N 1
ATOM 2313 C CA . LYS A 1 294 ? -5.929 9.955 24.177 1.00 91.69 294 LYS A CA 1
ATOM 2314 C C . LYS A 1 294 ? -6.841 8.791 24.587 1.00 91.69 294 LYS A C 1
ATOM 2316 O O . LYS A 1 294 ? -6.835 8.357 25.746 1.00 91.69 294 LYS A O 1
ATOM 2321 N N . PRO A 1 295 ? -7.687 8.292 23.667 1.00 92.62 295 PRO A N 1
ATOM 2322 C CA . PRO A 1 295 ? -8.727 7.339 24.024 1.00 92.62 295 PRO A CA 1
ATOM 2323 C C . PRO A 1 295 ? -8.203 5.974 24.492 1.00 92.62 295 PRO A C 1
ATOM 2325 O O . PRO A 1 295 ? -8.879 5.312 25.277 1.00 92.62 295 PRO A O 1
ATOM 2328 N N . GLU A 1 296 ? -7.002 5.553 24.095 1.00 94.12 296 GLU A N 1
ATOM 2329 C CA . GLU A 1 296 ? -6.377 4.306 24.548 1.00 94.12 296 GLU A CA 1
ATOM 2330 C C . GLU A 1 296 ? -6.124 4.262 26.052 1.00 94.12 296 GLU A C 1
ATOM 2332 O O . GLU A 1 296 ? -6.012 3.173 26.599 1.00 94.12 296 GLU A O 1
ATOM 2337 N N . CYS A 1 297 ? -6.066 5.400 26.744 1.00 94.19 297 CYS A N 1
ATOM 2338 C CA . CYS A 1 297 ? -5.928 5.429 28.200 1.00 94.19 297 CYS A CA 1
ATOM 2339 C C . CYS A 1 297 ? -7.264 5.259 28.940 1.00 94.19 297 CYS A C 1
ATOM 2341 O O . CYS A 1 297 ? -7.280 5.003 30.146 1.00 94.19 297 CYS A O 1
ATOM 2343 N N . MET A 1 298 ? -8.396 5.338 28.235 1.00 95.25 298 MET A N 1
ATOM 2344 C CA . MET A 1 298 ? -9.710 5.137 28.834 1.00 95.25 298 MET A CA 1
ATOM 2345 C C . MET A 1 298 ? -10.007 3.644 28.986 1.00 95.25 298 MET A C 1
ATOM 2347 O O . MET A 1 298 ? -10.109 2.901 28.005 1.00 95.25 298 MET A O 1
ATOM 2351 N N . LYS A 1 299 ? -10.247 3.199 30.223 1.00 95.31 299 LYS A N 1
ATOM 2352 C CA . LYS A 1 299 ? -10.594 1.796 30.519 1.00 95.31 299 LYS A CA 1
ATOM 2353 C C . LYS A 1 299 ? -11.813 1.316 29.731 1.00 95.31 299 LYS A C 1
ATOM 2355 O O . LYS A 1 299 ? -11.839 0.173 29.279 1.00 95.31 299 LYS A O 1
ATOM 2360 N N . GLY A 1 300 ? -12.814 2.180 29.549 1.00 96.69 300 GLY A N 1
ATOM 2361 C CA . GLY A 1 300 ? -14.020 1.845 28.792 1.00 96.69 300 GLY A CA 1
ATOM 2362 C C . GLY A 1 300 ? -13.750 1.665 27.299 1.00 96.69 300 GLY A C 1
ATOM 2363 O O . GLY A 1 300 ? -14.334 0.778 26.683 1.00 96.69 300 GLY A O 1
ATOM 2364 N N . PHE A 1 301 ? -12.827 2.448 26.735 1.00 96.94 301 PHE A N 1
ATOM 2365 C CA . PHE A 1 301 ? -12.417 2.327 25.337 1.00 96.94 301 PHE A CA 1
ATOM 2366 C C . PHE A 1 301 ? -11.612 1.045 25.100 1.00 96.94 301 PHE A C 1
ATOM 2368 O O . PHE A 1 301 ? -11.944 0.275 24.202 1.00 96.94 301 PHE A O 1
ATOM 2375 N N . GLN A 1 302 ? -10.628 0.748 25.958 1.00 96.81 302 GLN A N 1
ATOM 2376 C CA . GLN A 1 302 ? -9.888 -0.517 25.880 1.00 96.81 302 GLN A CA 1
ATOM 2377 C C . GLN A 1 302 ? -10.816 -1.731 26.031 1.00 96.81 302 GLN A C 1
ATOM 2379 O O . GLN A 1 302 ? -10.759 -2.660 25.229 1.00 96.81 302 GLN A O 1
ATOM 2384 N N . SER A 1 303 ? -11.724 -1.700 27.014 1.00 96.56 303 SER A N 1
ATOM 2385 C CA . SER A 1 303 ? -12.694 -2.783 27.242 1.00 96.56 303 SER A CA 1
ATOM 2386 C C . SER A 1 303 ? -13.614 -2.999 26.043 1.00 96.56 303 SER A C 1
ATOM 2388 O O . SER A 1 303 ? -13.981 -4.131 25.742 1.00 96.56 303 SER A O 1
ATOM 2390 N N . ALA A 1 304 ? -13.972 -1.924 25.339 1.00 96.88 304 ALA A N 1
ATOM 2391 C CA . ALA A 1 304 ? -14.782 -2.013 24.135 1.00 96.88 304 ALA A CA 1
ATOM 2392 C C . ALA A 1 304 ? -14.043 -2.665 22.959 1.00 96.88 304 ALA A C 1
ATOM 2394 O O . ALA A 1 304 ? -14.708 -3.242 22.106 1.00 96.88 304 ALA A O 1
ATOM 2395 N N . LEU A 1 305 ? -12.710 -2.605 22.912 1.00 97.25 305 LEU A N 1
ATOM 2396 C CA . LEU A 1 305 ? -11.891 -3.203 21.851 1.00 97.25 305 LEU A CA 1
ATOM 2397 C C . LEU A 1 305 ? -11.452 -4.636 22.160 1.00 97.25 305 LEU A C 1
ATOM 2399 O O . LEU A 1 305 ? -11.210 -5.415 21.238 1.00 97.25 305 LEU A O 1
ATOM 2403 N N . LEU A 1 306 ? -11.375 -5.001 23.442 1.00 95.50 306 LEU A N 1
ATOM 2404 C CA . LEU A 1 306 ? -11.080 -6.371 23.849 1.00 95.50 306 LEU A CA 1
ATOM 2405 C C . LEU A 1 306 ? -12.096 -7.347 23.242 1.00 95.50 306 LEU A C 1
ATOM 2407 O O . LEU A 1 306 ? -13.316 -7.134 23.252 1.00 95.50 306 LEU A O 1
ATOM 2411 N N . GLY A 1 307 ? -11.565 -8.422 22.665 1.00 91.69 307 GLY A N 1
ATOM 2412 C CA . GLY A 1 307 ? -12.351 -9.441 21.985 1.00 91.69 307 GLY A CA 1
ATOM 2413 C C . GLY A 1 307 ? -13.053 -8.961 20.714 1.00 91.69 307 GLY A C 1
ATOM 2414 O O . GLY A 1 307 ? -13.938 -9.668 20.243 1.00 91.69 307 GLY A O 1
ATOM 2415 N N . MET A 1 308 ? -12.728 -7.778 20.172 1.00 94.62 308 MET A N 1
ATOM 2416 C CA . MET A 1 308 ? -13.169 -7.417 18.821 1.00 94.62 308 MET A CA 1
ATOM 2417 C C . MET A 1 308 ? -12.384 -8.216 17.793 1.00 94.62 308 MET A C 1
ATOM 2419 O O . MET A 1 308 ? -11.160 -8.309 17.874 1.00 94.62 308 MET A O 1
ATOM 2423 N N . CYS A 1 309 ? -13.077 -8.751 16.800 1.00 87.50 309 CYS A N 1
ATOM 2424 C CA . CYS A 1 309 ? -12.424 -9.265 15.608 1.00 87.50 309 CYS A CA 1
ATOM 2425 C C . CYS A 1 309 ? -11.966 -8.126 14.697 1.00 87.50 309 CYS A C 1
ATOM 2427 O O . CYS A 1 309 ? -12.642 -7.103 14.606 1.00 87.50 309 CYS A O 1
ATOM 2429 N N . ALA A 1 310 ? -10.895 -8.328 13.921 1.00 85.44 310 ALA A N 1
ATOM 2430 C CA . ALA A 1 310 ? -10.661 -7.482 12.748 1.00 85.44 310 ALA A CA 1
ATOM 2431 C C . ALA A 1 310 ? -11.945 -7.420 11.892 1.00 85.44 310 ALA A C 1
ATOM 2433 O O . ALA A 1 310 ? -12.689 -8.404 11.807 1.00 85.44 310 ALA A O 1
ATOM 2434 N N . GLY A 1 311 ? -12.217 -6.279 11.274 1.00 82.06 311 GLY A N 1
ATOM 2435 C CA . GLY A 1 311 ? -13.429 -5.956 10.519 1.00 82.06 311 GLY A CA 1
ATOM 2436 C C . GLY A 1 311 ? -14.703 -5.753 11.336 1.00 82.06 311 GLY A C 1
ATOM 2437 O O . GLY A 1 311 ? -15.701 -5.300 10.775 1.00 82.06 311 GLY A O 1
ATOM 2438 N N . GLU A 1 312 ? -14.700 -6.073 12.630 1.00 88.31 312 GLU A N 1
ATOM 2439 C CA . GLU A 1 312 ? -15.864 -5.876 13.486 1.00 88.31 312 GLU A CA 1
ATOM 2440 C C . GLU A 1 312 ? -16.110 -4.384 13.714 1.00 88.31 312 GLU A C 1
ATOM 2442 O O . GLU A 1 312 ? -15.184 -3.611 13.983 1.00 88.31 312 GLU A O 1
ATOM 2447 N N . LYS A 1 313 ? -17.383 -3.991 13.651 1.00 94.00 313 LYS A N 1
ATOM 2448 C CA . LYS A 1 313 ? -17.845 -2.671 14.070 1.00 94.00 313 LYS A CA 1
ATOM 2449 C C . LYS A 1 313 ? -18.581 -2.806 15.391 1.00 94.00 313 LYS A C 1
ATOM 2451 O O . LYS A 1 313 ? -19.358 -3.734 15.575 1.00 94.00 313 LYS A O 1
ATOM 2456 N N . ARG A 1 314 ? -18.358 -1.875 16.314 1.00 95.44 314 ARG A N 1
ATOM 2457 C CA . ARG A 1 314 ? -18.972 -1.923 17.642 1.00 95.44 314 ARG A CA 1
ATOM 2458 C C . ARG A 1 314 ? -19.361 -0.531 18.099 1.00 95.44 314 ARG A C 1
ATOM 2460 O O . ARG A 1 314 ? -18.577 0.409 18.004 1.00 95.44 314 ARG A O 1
ATOM 2467 N N . LYS A 1 315 ? -20.571 -0.396 18.636 1.00 97.12 315 LYS A N 1
ATOM 2468 C CA . LYS A 1 315 ? -20.989 0.812 19.347 1.00 97.12 315 LYS A CA 1
ATOM 2469 C C . LYS A 1 315 ? -20.781 0.605 20.841 1.00 97.12 315 LYS A C 1
ATOM 2471 O O . LYS A 1 315 ? -21.384 -0.289 21.425 1.00 97.12 315 LYS A O 1
ATOM 2476 N N . ALA A 1 316 ? -19.956 1.439 21.459 1.00 96.56 316 ALA A N 1
ATOM 2477 C CA . ALA A 1 316 ? -19.674 1.381 22.887 1.00 96.56 316 ALA A CA 1
ATOM 2478 C C . ALA A 1 316 ? -20.142 2.659 23.580 1.00 96.56 316 ALA A C 1
ATOM 2480 O O . ALA A 1 316 ? -19.924 3.760 23.083 1.00 96.56 316 ALA A O 1
ATOM 2481 N N . THR A 1 317 ? -20.784 2.513 24.738 1.00 97.31 317 THR A N 1
ATOM 2482 C CA . THR A 1 317 ? -21.087 3.644 25.623 1.00 97.31 317 THR A CA 1
ATOM 2483 C C . THR A 1 317 ? -20.131 3.591 26.804 1.00 97.31 317 THR A C 1
ATOM 2485 O O . THR A 1 317 ? -20.146 2.625 27.564 1.00 97.31 317 THR A O 1
ATOM 2488 N N . VAL A 1 318 ? -19.308 4.622 26.957 1.00 96.88 318 VAL A N 1
ATOM 2489 C CA . VAL A 1 318 ? -18.304 4.729 28.015 1.00 96.88 318 VAL A CA 1
ATOM 2490 C C . VAL A 1 318 ? -18.819 5.698 29.082 1.00 96.88 318 VAL A C 1
ATOM 2492 O O . VAL A 1 318 ? -18.990 6.885 28.794 1.00 96.88 318 VAL A O 1
ATOM 2495 N N . PRO A 1 319 ? -19.111 5.227 30.308 1.00 96.19 319 PRO A N 1
ATOM 2496 C CA . PRO A 1 319 ? -19.520 6.109 31.393 1.00 96.19 319 PRO A CA 1
ATOM 2497 C C . PRO A 1 319 ? -18.346 6.985 31.861 1.00 96.19 319 PRO A C 1
ATOM 2499 O O . PRO A 1 319 ? -17.195 6.562 31.735 1.00 96.19 319 PRO A O 1
ATOM 2502 N N . PRO A 1 320 ? -18.610 8.145 32.493 1.00 95.00 320 PRO A N 1
ATOM 2503 C CA . PRO A 1 320 ? -17.566 9.097 32.883 1.00 95.00 320 PRO A CA 1
ATOM 2504 C C . PRO A 1 320 ? -16.444 8.476 33.726 1.00 95.00 320 PRO A C 1
ATOM 2506 O O . PRO A 1 320 ? -15.273 8.776 33.535 1.00 95.00 320 PRO A O 1
ATOM 2509 N N . LYS A 1 321 ? -16.787 7.537 34.621 1.00 94.94 321 LYS A N 1
ATOM 2510 C CA . LYS A 1 321 ? -15.824 6.821 35.483 1.00 94.94 321 LYS A CA 1
ATOM 2511 C C . LYS A 1 321 ? -14.814 5.952 34.716 1.00 94.94 321 LYS A C 1
ATOM 2513 O O . LYS A 1 321 ? -13.812 5.553 35.297 1.00 94.94 321 LYS A O 1
ATOM 2518 N N . LEU A 1 322 ? -15.105 5.613 33.460 1.00 95.50 322 LEU A N 1
ATOM 2519 C CA . LEU A 1 322 ? -14.263 4.795 32.582 1.00 95.50 322 LEU A CA 1
ATOM 2520 C C . LEU A 1 322 ? -13.758 5.576 31.355 1.00 95.50 322 LEU A C 1
ATOM 2522 O O . LEU A 1 322 ? -13.148 4.963 30.476 1.00 95.50 322 LEU A O 1
ATOM 2526 N N . GLY A 1 323 ? -14.061 6.877 31.280 1.00 92.81 323 GLY A N 1
ATOM 2527 C CA . GLY A 1 323 ? -13.665 7.786 30.206 1.00 92.81 323 GLY A CA 1
ATOM 2528 C C . GLY A 1 323 ? -12.353 8.513 30.508 1.00 92.81 323 GLY A C 1
ATOM 2529 O O . GLY A 1 323 ? -11.481 7.963 31.177 1.00 92.81 323 GLY A O 1
ATOM 2530 N N . TYR A 1 324 ? -12.217 9.741 30.001 1.00 91.12 324 TYR A N 1
ATOM 2531 C CA . TYR A 1 324 ? -11.020 10.564 30.197 1.00 91.12 324 TYR A CA 1
ATOM 2532 C C . TYR A 1 324 ? -10.782 10.924 31.663 1.00 91.12 324 TYR A C 1
ATOM 2534 O O . TYR A 1 324 ? -11.717 11.171 32.434 1.00 91.12 324 TYR A O 1
ATOM 2542 N N . ASP A 1 325 ? -9.508 11.077 32.011 1.00 84.00 325 ASP A N 1
ATOM 2543 C CA . ASP A 1 325 ? -9.108 11.632 33.293 1.00 84.00 325 ASP A CA 1
ATOM 2544 C C . ASP A 1 325 ? -9.594 13.079 33.452 1.00 84.00 325 ASP A C 1
ATOM 2546 O O . ASP A 1 325 ? -9.624 13.874 32.510 1.00 84.00 325 ASP A O 1
ATOM 2550 N N . LYS A 1 326 ? -9.934 13.472 34.687 1.00 82.62 326 LYS A N 1
ATOM 2551 C CA . LYS A 1 326 ? -10.464 14.821 34.975 1.00 82.62 326 LYS A CA 1
ATOM 2552 C C . LYS A 1 326 ? -9.525 15.953 34.543 1.00 82.62 326 LYS A C 1
ATOM 2554 O O . LYS A 1 326 ? -10.012 17.048 34.282 1.00 82.62 326 LYS A O 1
ATOM 2559 N N . LYS A 1 327 ? -8.215 15.684 34.514 1.00 82.88 327 LYS A N 1
ATOM 2560 C CA . LYS A 1 327 ? -7.148 16.644 34.194 1.00 82.88 327 LYS A CA 1
ATOM 2561 C C . LYS A 1 327 ? -6.624 16.528 32.755 1.00 82.88 327 LYS A C 1
ATOM 2563 O O . LYS A 1 327 ? -5.971 17.455 32.299 1.00 82.88 327 LYS A O 1
ATOM 2568 N N . ALA A 1 328 ? -6.889 15.419 32.062 1.00 80.81 328 ALA A N 1
ATOM 2569 C CA . ALA A 1 328 ? -6.329 15.111 30.744 1.00 80.81 328 ALA A CA 1
ATOM 2570 C C . ALA A 1 328 ? -7.464 14.748 29.780 1.00 80.81 328 ALA A C 1
ATOM 2572 O O . ALA A 1 328 ? -7.704 13.591 29.456 1.00 80.81 328 ALA A O 1
ATOM 2573 N N . ARG A 1 329 ? -8.225 15.770 29.388 1.00 85.19 329 ARG A N 1
ATOM 2574 C CA . ARG A 1 329 ? -9.456 15.643 28.611 1.00 85.19 329 ARG A CA 1
ATOM 2575 C C . ARG A 1 329 ? -9.459 16.656 27.462 1.00 85.19 329 ARG A C 1
ATOM 2577 O O . ARG A 1 329 ? -9.072 17.801 27.703 1.00 85.19 329 ARG A O 1
ATOM 2584 N N . PRO A 1 330 ? -9.941 16.288 26.260 1.00 82.88 330 PRO A N 1
ATOM 2585 C CA . PRO A 1 330 ? -10.135 17.243 25.173 1.00 82.88 330 PRO A CA 1
ATOM 2586 C C . PRO A 1 330 ? -11.061 18.406 25.561 1.00 82.88 330 PRO A C 1
ATOM 2588 O O . PRO A 1 330 ? -12.040 18.222 26.289 1.00 82.88 330 PRO A O 1
ATOM 2591 N N . SER A 1 331 ? -10.772 19.604 25.042 1.00 80.62 331 SER A N 1
ATOM 2592 C CA . SER A 1 331 ? -11.640 20.776 25.220 1.00 80.62 331 SER A CA 1
ATOM 2593 C C . SER A 1 331 ? -13.054 20.485 24.702 1.00 80.62 331 SER A C 1
ATOM 2595 O O . SER A 1 331 ? -13.217 19.842 23.668 1.00 80.62 331 SER A O 1
ATOM 2597 N N . GLY A 1 332 ? -14.079 20.927 25.432 1.00 82.19 332 GLY A N 1
ATOM 2598 C CA . GLY A 1 332 ? -15.490 20.687 25.097 1.00 82.19 332 GLY A CA 1
ATOM 2599 C C . GLY A 1 332 ? -16.083 19.387 25.656 1.00 82.19 332 GLY A C 1
ATOM 2600 O O . GLY A 1 332 ? -17.300 19.280 25.772 1.00 82.19 332 GLY A O 1
ATOM 2601 N N . VAL A 1 333 ? -15.264 18.428 26.100 1.00 86.31 333 VAL A N 1
ATOM 2602 C CA . VAL A 1 333 ? -15.761 17.246 26.820 1.00 86.31 333 VAL A CA 1
ATOM 2603 C C . VAL A 1 333 ? -15.880 17.595 28.312 1.00 86.31 333 VAL A C 1
ATOM 2605 O O . VAL A 1 333 ? -14.964 18.176 28.900 1.00 86.31 333 VAL A O 1
ATOM 2608 N N . ARG A 1 334 ? -16.995 17.247 28.967 1.00 86.75 334 ARG A N 1
ATOM 2609 C CA . ARG A 1 334 ? -17.200 17.476 30.415 1.00 86.75 334 ARG A CA 1
ATOM 2610 C C . ARG A 1 334 ? -16.803 16.253 31.250 1.00 86.75 334 ARG A C 1
ATOM 2612 O O . ARG A 1 334 ? -16.725 15.141 30.741 1.00 86.75 334 ARG A O 1
ATOM 2619 N N . SER A 1 335 ? -16.552 16.436 32.552 1.00 86.44 335 SER A N 1
ATOM 2620 C CA . SER A 1 335 ? -16.145 15.339 33.461 1.00 86.44 335 SER A CA 1
ATOM 2621 C C . SER A 1 335 ? -17.246 14.363 33.841 1.00 86.44 335 SER A C 1
ATOM 2623 O O . SER A 1 335 ? -16.948 13.288 34.350 1.00 86.44 335 SER A O 1
ATOM 2625 N N . ASP A 1 336 ? -18.494 14.769 33.675 1.00 88.50 336 ASP A N 1
ATOM 2626 C CA . ASP A 1 336 ? -19.707 14.030 34.007 1.00 88.50 336 ASP A CA 1
ATOM 2627 C C . ASP A 1 336 ? -20.393 13.438 32.763 1.00 88.50 336 ASP A C 1
ATOM 2629 O O . ASP A 1 336 ? -21.447 12.811 32.876 1.00 88.50 336 ASP A O 1
ATOM 2633 N N . GLU A 1 337 ? -19.791 13.597 31.582 1.00 88.25 337 GLU A N 1
ATOM 2634 C CA . GLU A 1 337 ? -20.393 13.232 30.301 1.00 88.25 337 GLU A CA 1
ATOM 2635 C C . GLU A 1 337 ? -20.168 11.756 29.945 1.00 88.25 337 GLU A C 1
ATOM 2637 O O . GLU A 1 337 ? -19.069 11.213 30.093 1.00 88.25 337 GLU A O 1
ATOM 2642 N N . HIS A 1 338 ? -21.217 11.095 29.453 1.00 94.94 338 HIS A N 1
ATOM 2643 C CA . HIS A 1 338 ? -21.076 9.765 28.865 1.00 94.94 338 HIS A CA 1
ATOM 2644 C C . HIS A 1 338 ? -20.615 9.912 27.420 1.00 94.94 338 HIS A C 1
ATOM 2646 O O . HIS A 1 338 ? -21.122 10.752 26.680 1.00 94.94 338 HIS A O 1
ATOM 2652 N N . LEU A 1 339 ? -19.712 9.044 26.986 1.00 96.25 339 LEU A N 1
ATOM 2653 C CA . LEU A 1 339 ? -19.201 9.066 25.622 1.00 96.25 339 LEU A CA 1
ATOM 2654 C C . LEU A 1 339 ? -19.795 7.909 24.829 1.00 96.25 339 LEU A C 1
ATOM 2656 O O . LEU A 1 339 ? -19.953 6.803 25.348 1.00 96.25 339 LEU A O 1
ATOM 2660 N N . ILE A 1 340 ? -20.107 8.154 23.564 1.00 97.44 340 ILE A N 1
ATOM 2661 C CA . ILE A 1 340 ? -20.461 7.108 22.607 1.00 97.44 340 ILE A CA 1
ATOM 2662 C C . ILE A 1 340 ? -19.312 6.976 21.618 1.00 97.44 340 ILE A C 1
ATOM 2664 O O . ILE A 1 340 ? -18.913 7.956 21.000 1.00 97.44 340 ILE A O 1
ATOM 2668 N N . PHE A 1 341 ? -18.823 5.755 21.435 1.00 97.88 341 PHE A N 1
ATOM 2669 C CA . PHE A 1 341 ? -17.840 5.413 20.418 1.00 97.88 341 PHE A CA 1
ATOM 2670 C C . PHE A 1 341 ? -18.471 4.522 19.360 1.00 97.88 341 PHE A C 1
ATOM 2672 O O . PHE A 1 341 ? -19.079 3.500 19.679 1.00 97.88 341 PHE A O 1
ATOM 2679 N N . HIS A 1 342 ? -18.298 4.896 18.099 1.00 97.69 342 HIS A N 1
ATOM 2680 C CA . HIS A 1 342 ? -18.491 4.007 16.960 1.00 97.69 342 HIS A CA 1
ATOM 2681 C C . HIS A 1 342 ? -17.115 3.498 16.544 1.00 97.69 342 HIS A C 1
ATOM 2683 O O . HIS A 1 342 ? -16.334 4.260 15.986 1.00 97.69 342 HIS A O 1
ATOM 2689 N N . LEU A 1 343 ? -16.816 2.242 16.862 1.00 97.31 343 LEU A N 1
ATOM 2690 C CA . LEU A 1 343 ? -15.530 1.584 16.648 1.00 97.31 343 LEU A CA 1
ATOM 2691 C C . LEU A 1 343 ? -15.589 0.694 15.405 1.00 97.31 343 LEU A C 1
ATOM 2693 O O . LEU A 1 343 ? -16.606 0.056 15.144 1.00 97.31 343 LEU A O 1
ATOM 2697 N N . GLU A 1 344 ? -14.482 0.608 14.683 1.00 94.94 344 GLU A N 1
ATOM 2698 C CA . GLU A 1 344 ? -14.195 -0.391 13.660 1.00 94.94 344 GLU A CA 1
ATOM 2699 C C . GLU A 1 344 ? -12.766 -0.882 13.876 1.00 94.94 344 GLU A C 1
ATOM 2701 O O . GLU A 1 344 ? -11.814 -0.108 13.748 1.00 94.94 344 GLU A O 1
ATOM 2706 N N . MET A 1 345 ? -12.617 -2.162 14.207 1.00 93.69 345 MET A N 1
ATOM 2707 C CA . MET A 1 345 ? -11.306 -2.797 14.266 1.00 93.69 345 MET A CA 1
ATOM 2708 C C . MET A 1 345 ? -10.848 -3.045 12.831 1.00 93.69 345 MET A C 1
ATOM 2710 O O . MET A 1 345 ? -11.430 -3.860 12.126 1.00 93.69 345 MET A O 1
ATOM 2714 N N . VAL A 1 346 ? -9.831 -2.331 12.372 1.00 87.69 346 VAL A N 1
ATOM 2715 C CA . VAL A 1 346 ? -9.306 -2.464 11.010 1.00 87.69 346 VAL A CA 1
ATOM 2716 C C . VAL A 1 346 ? -8.410 -3.691 10.913 1.00 87.69 346 VAL A C 1
ATOM 2718 O O . VAL A 1 346 ? -8.597 -4.512 10.019 1.00 87.69 346 VAL A O 1
ATOM 2721 N N . ASP A 1 347 ? -7.466 -3.825 11.842 1.00 88.06 347 ASP A N 1
ATOM 2722 C CA . ASP A 1 347 ? -6.503 -4.925 11.861 1.00 88.06 347 ASP A CA 1
ATOM 2723 C C . ASP A 1 347 ? -5.920 -5.147 13.263 1.00 88.06 347 ASP A C 1
ATOM 2725 O O . ASP A 1 347 ? -6.015 -4.278 14.137 1.00 88.06 347 ASP A O 1
ATOM 2729 N N . ILE A 1 348 ? -5.334 -6.326 13.478 1.00 87.25 348 ILE A N 1
ATOM 2730 C CA . ILE A 1 348 ? -4.735 -6.743 14.747 1.00 87.25 348 ILE A CA 1
ATOM 2731 C C . ILE A 1 348 ? -3.392 -7.413 14.465 1.00 87.25 348 ILE A C 1
ATOM 2733 O O . ILE A 1 348 ? -3.324 -8.544 13.980 1.00 87.25 348 ILE A O 1
ATOM 2737 N N . ASP A 1 349 ? -2.322 -6.745 14.872 1.00 83.75 349 ASP A N 1
ATOM 2738 C CA . ASP A 1 349 ? -0.992 -7.328 14.939 1.00 83.75 349 ASP A CA 1
ATOM 2739 C C . ASP A 1 349 ? -0.797 -7.971 16.318 1.00 83.75 349 ASP A C 1
ATOM 2741 O O . ASP A 1 349 ? -0.784 -7.284 17.344 1.00 83.75 349 ASP A O 1
ATOM 2745 N N . LYS A 1 350 ? -0.659 -9.298 16.343 1.00 86.31 350 LYS A N 1
ATOM 2746 C CA . LYS A 1 350 ? -0.506 -10.061 17.587 1.00 86.31 350 LYS A CA 1
ATOM 2747 C C . LYS A 1 350 ? 0.787 -9.725 18.332 1.00 86.31 350 LYS A C 1
ATOM 2749 O O . LYS A 1 350 ? 1.823 -9.555 17.688 1.00 86.31 350 LYS A O 1
ATOM 2754 N N . ALA A 1 351 ? 0.665 -9.598 19.658 1.00 77.50 351 ALA A N 1
ATOM 2755 C CA . ALA A 1 351 ? 1.741 -9.246 20.588 1.00 77.50 351 ALA A CA 1
ATOM 2756 C C . ALA A 1 351 ? 2.933 -10.210 20.567 1.00 77.50 351 ALA A C 1
ATOM 2758 O O . ALA A 1 351 ? 2.712 -11.425 20.342 1.00 77.50 351 ALA A O 1
#

Foldseek 3Di:
DDDDDPCPDPPPDAAPQFFQKKKKAQFPFACAQVNVVVQCCVPPQQQWFKKAFDADPVVRTTPRMIMTGGPGSVVVNVVQVVQCCPPDHGDPNRPPLMHMDGDPQGDDLLVLLLLCLVPNPVCQPPPRDMFGDDSSHTDRSVVSNVVRYDPVSNVVSNVVVVVVVVVVCVVVPPPPPPPCPPPDPDDDDDDDDDDDDDDDDDDDDDDDDDDDDDDDDDDDDDDDDDDDDDDDDDPPDDDDDDPDPPPDFDFQDAQKWWFKWKWKAFPVPRDTDDTCPPHGTDTDGQPDDDALLDFSVFQQSSVQRGRDGQQDWDKGKAALVRGGDCVRYDPPDHSRTIMIMTMHTNDIHGD

pLDDT: mean 77.01, std 25.2, range [25.31, 98.75]

Radius of gyration: 32.28 Å; chains: 1; bounding box: 84×97×74 Å

Sequence (351 aa):
MGMSFDQQGDEEHQLDEAATAIMLRRLPSKLMIDSFLEILNQFWPGRYNFVYVPHDKSRARNVALAFVNFTDSESARMAYVYFQGGACPMDTRLGRHLRVCQADVQGLNLNLAYFIARSGFSDMGNPHAPRVFENGRRIDLLEAAKKHVTMQLVAQASQHMKAVDDARARREAPKQHCRNDAYVPHVPQAPGHHAWHRDREDDSSGSSTRLRGASESVGTDPSASSSSSHSTTQRHRRRNALEVRNPKCPLGGDGDLVHVHYTSFLKKEGTQFESTRGGDPYVFKLGKCKDHSKPECMKGFQSALLGMCAGEKRKATVPPKLGYDKKARPSGVRSDEHLIFHLEMVDIDKA

Secondary structure (DSSP, 8-state):
-------------PPPTT--EEEEES--TT--HHHHHHHHHHHSTT-EEEEE--EETTTTEE-SEEEEEESSHHHHHHHHHHHTT-SSPPPGGG-TT-EEEE-SS-SHHHHHHHHHHHH-GGGTT-TTSPEEEETTEEE-HHHHHHHH--HHHHHHHHHHHHHHHHHHHHHHS-----------PPPPPPP-------------------------------------------------------TTSPBP-TT-EEEEEEEEEETTT--EEEE-TTSPPEEEETT--S-TTSGGG-HHHHHHHTTPBTT-EEEEEE-GGGSSBTTB--TT--TT--EEEEEEEEEEE--